Protein AF-A0A1H9IY17-F1 (afdb_monomer_lite)

pLDDT: mean 72.45, std 13.12, range [43.0, 90.38]

Structure (mmCIF, N/CA/C/O backbone):
data_AF-A0A1H9IY17-F1
#
_entry.id   AF-A0A1H9IY17-F1
#
loop_
_atom_site.group_PDB
_atom_site.id
_atom_site.type_symbol
_atom_site.label_atom_id
_atom_site.label_alt_id
_atom_site.label_comp_id
_atom_site.label_asym_id
_atom_site.label_entity_id
_atom_site.label_seq_id
_atom_site.pdbx_PDB_ins_code
_atom_site.Cartn_x
_atom_site.Cartn_y
_atom_site.Cartn_z
_atom_site.occupancy
_atom_site.B_iso_or_equiv
_atom_site.auth_seq_id
_atom_site.auth_comp_id
_atom_site.auth_asym_id
_atom_site.auth_atom_id
_atom_site.pdbx_PDB_model_num
ATOM 1 N N . MET A 1 1 ? -31.261 -35.080 42.097 1.00 52.28 1 MET A N 1
ATOM 2 C CA . MET A 1 1 ? -30.891 -33.711 42.528 1.00 52.28 1 MET A CA 1
ATOM 3 C C . MET A 1 1 ? -29.639 -33.177 41.802 1.00 52.28 1 MET A C 1
ATOM 5 O O . MET A 1 1 ? -28.884 -32.431 42.392 1.00 52.28 1 MET A O 1
ATOM 9 N N . LYS A 1 2 ? -29.409 -33.524 40.519 1.00 50.72 2 LYS A N 1
ATOM 10 C CA . LYS A 1 2 ? -28.160 -33.205 39.781 1.00 50.72 2 LYS A CA 1
ATOM 11 C C . LYS A 1 2 ? -28.402 -32.496 38.431 1.00 50.72 2 LYS A C 1
ATOM 13 O O . LYS A 1 2 ? -27.547 -32.520 37.563 1.00 50.72 2 LYS A O 1
ATOM 18 N N . ASN A 1 3 ? -29.605 -31.948 38.228 1.00 51.59 3 ASN A N 1
ATOM 19 C CA . ASN A 1 3 ? -30.063 -31.415 36.931 1.00 51.59 3 ASN A CA 1
ATOM 20 C C . ASN A 1 3 ? -30.291 -29.888 36.945 1.00 51.59 3 ASN A C 1
ATOM 22 O O . ASN A 1 3 ? -30.585 -29.288 35.920 1.00 51.59 3 ASN A O 1
ATOM 26 N N . LYS A 1 4 ? -30.189 -29.230 38.107 1.00 49.38 4 LYS A N 1
ATOM 27 C CA . LYS A 1 4 ? -30.453 -27.785 38.204 1.00 49.38 4 LYS A CA 1
ATOM 28 C C . LYS A 1 4 ? -29.198 -26.944 37.946 1.00 49.38 4 LYS A C 1
ATOM 30 O O . LYS A 1 4 ? -29.307 -25.872 37.368 1.00 49.38 4 LYS A O 1
ATOM 35 N N . ASP A 1 5 ? -28.027 -27.484 38.272 1.00 53.22 5 ASP A N 1
ATOM 36 C CA . ASP A 1 5 ? -26.759 -26.748 38.211 1.00 53.22 5 ASP A CA 1
ATOM 37 C C . ASP A 1 5 ? -26.189 -26.673 36.781 1.00 53.22 5 ASP A C 1
ATOM 39 O O . ASP A 1 5 ? -25.593 -25.669 36.405 1.00 53.22 5 ASP A O 1
ATOM 43 N N . ASN A 1 6 ? -26.463 -27.677 35.938 1.00 55.03 6 ASN A N 1
ATOM 44 C CA . ASN A 1 6 ? -26.015 -27.691 34.538 1.00 55.03 6 ASN A CA 1
ATOM 45 C C . ASN A 1 6 ? -26.747 -26.657 33.665 1.00 55.03 6 ASN A C 1
ATOM 47 O O . ASN A 1 6 ? -26.171 -26.139 32.715 1.00 55.03 6 ASN A O 1
ATOM 51 N N . ASN A 1 7 ? -28.003 -26.338 33.996 1.00 55.09 7 ASN A N 1
ATOM 52 C CA . ASN A 1 7 ? -28.783 -25.343 33.255 1.00 55.09 7 ASN A CA 1
ATOM 53 C C . ASN A 1 7 ? -28.349 -23.907 33.585 1.00 55.09 7 ASN A C 1
ATOM 55 O O . ASN A 1 7 ? -28.454 -23.039 32.730 1.00 55.09 7 ASN A O 1
ATOM 59 N N . LEU A 1 8 ? -27.824 -23.657 34.792 1.00 55.22 8 LEU A N 1
ATOM 60 C CA . LEU A 1 8 ? -27.315 -22.332 35.164 1.00 55.22 8 LEU A CA 1
ATOM 61 C C . LEU A 1 8 ? -25.964 -22.013 34.504 1.00 55.22 8 LEU A C 1
ATOM 63 O O . LEU A 1 8 ? -25.706 -20.858 34.173 1.00 55.22 8 LEU A O 1
ATOM 67 N N . ALA A 1 9 ? -25.104 -23.020 34.317 1.00 57.03 9 ALA A N 1
ATOM 68 C CA . ALA A 1 9 ? -23.812 -22.849 33.649 1.00 57.03 9 ALA A CA 1
ATOM 69 C C . ALA A 1 9 ? -23.967 -22.589 32.138 1.00 57.03 9 ALA A C 1
ATOM 71 O O . ALA A 1 9 ? -23.343 -21.676 31.615 1.00 57.03 9 ALA A O 1
ATOM 72 N N . SER A 1 10 ? -24.865 -23.317 31.462 1.00 56.22 10 SER A N 1
ATOM 73 C CA . SER A 1 10 ? -25.151 -23.100 30.033 1.00 56.22 10 SER A CA 1
ATOM 74 C C . SER A 1 10 ? -25.726 -21.705 29.755 1.00 56.22 10 SER A C 1
ATOM 76 O O . SER A 1 10 ? -25.291 -21.035 28.828 1.00 56.22 10 SER A O 1
ATOM 78 N N . ASP A 1 11 ? -26.659 -21.234 30.590 1.00 56.53 11 ASP A N 1
ATOM 79 C CA . ASP A 1 11 ? -27.321 -19.930 30.408 1.00 56.53 11 ASP A CA 1
ATOM 80 C C . ASP A 1 11 ? -26.363 -18.747 30.671 1.00 56.53 11 ASP A C 1
ATOM 82 O O . ASP A 1 11 ? -26.506 -17.663 30.110 1.00 56.53 11 ASP A O 1
ATOM 86 N N . SER A 1 12 ? -25.330 -18.956 31.497 1.00 59.38 12 SER A N 1
ATOM 87 C CA . SER A 1 12 ? -24.291 -17.951 31.753 1.00 59.38 12 SER A CA 1
ATOM 88 C C . SER A 1 12 ? -23.188 -17.937 30.692 1.00 59.38 12 SER A C 1
ATOM 90 O O . SER A 1 12 ? -22.662 -16.862 30.406 1.00 59.38 12 SER A O 1
ATOM 92 N N . GLU A 1 13 ? -22.875 -19.073 30.062 1.00 57.84 13 GLU A N 1
ATOM 93 C CA . GLU A 1 13 ? -21.958 -19.143 28.915 1.00 57.84 13 GLU A CA 1
ATOM 94 C C . GLU A 1 13 ? -22.584 -18.554 27.642 1.00 57.84 13 GLU A C 1
ATOM 96 O O . GLU A 1 13 ? -21.928 -17.766 26.956 1.00 57.84 13 GLU A O 1
ATOM 101 N N . ASP A 1 14 ? -23.865 -18.833 27.373 1.00 56.78 14 ASP A N 1
ATOM 102 C CA . ASP A 1 14 ? -24.583 -18.263 26.226 1.00 56.78 14 ASP A CA 1
ATOM 103 C C . ASP A 1 14 ? -24.740 -16.740 26.362 1.00 56.78 14 ASP A C 1
ATOM 105 O O . ASP A 1 14 ? -24.480 -16.002 25.411 1.00 56.78 14 ASP A O 1
ATOM 109 N N . GLN A 1 15 ? -25.042 -16.228 27.563 1.00 56.56 15 GLN A N 1
ATOM 110 C CA . GLN A 1 15 ? -25.069 -14.781 27.807 1.00 56.56 15 GLN A CA 1
ATOM 111 C C . GLN A 1 15 ? -23.689 -14.119 27.744 1.00 56.56 15 GLN A C 1
ATOM 113 O O . GLN A 1 15 ? -23.601 -12.935 27.409 1.00 56.56 15 GLN A O 1
ATOM 118 N N . LEU A 1 16 ? -22.611 -14.840 28.067 1.00 52.56 16 LEU A N 1
ATOM 119 C CA . LEU A 1 16 ? -21.246 -14.331 27.928 1.00 52.56 16 LEU A CA 1
ATOM 120 C C . LEU A 1 16 ? -20.836 -14.269 26.451 1.00 52.56 16 LEU A C 1
ATOM 122 O O . LEU A 1 16 ? -20.222 -13.287 26.036 1.00 52.56 16 LEU A O 1
ATOM 126 N N . CYS A 1 17 ? -21.211 -15.278 25.660 1.00 51.91 17 CYS A N 1
ATOM 127 C CA . CYS A 1 17 ? -20.947 -15.335 24.226 1.00 51.91 17 CYS A CA 1
ATOM 128 C C . CYS A 1 17 ? -21.743 -14.260 23.471 1.00 51.91 17 CYS A C 1
ATOM 130 O O . CYS A 1 17 ? -21.174 -13.531 22.661 1.00 51.91 17 CYS A O 1
ATOM 132 N N . ASP A 1 18 ? -23.019 -14.075 23.813 1.00 47.06 18 ASP A N 1
ATOM 133 C CA . ASP A 1 18 ? -23.880 -13.051 23.214 1.00 47.06 18 ASP A CA 1
ATOM 134 C C . ASP A 1 18 ? -23.445 -11.632 23.634 1.00 47.06 18 ASP A C 1
ATOM 136 O O . ASP A 1 18 ? -23.341 -10.727 22.805 1.00 47.06 18 ASP A O 1
ATOM 140 N N . LYS A 1 19 ? -23.030 -11.431 24.898 1.00 47.00 19 LYS A N 1
ATOM 141 C CA . LYS A 1 19 ? -22.404 -10.165 25.326 1.00 47.00 19 LYS A CA 1
ATOM 142 C C . LYS A 1 19 ? -21.071 -9.900 24.646 1.00 47.00 19 LYS A C 1
ATOM 144 O O . LYS A 1 19 ? -20.821 -8.749 24.311 1.00 47.00 19 LYS A O 1
ATOM 149 N N . GLN A 1 20 ? -20.221 -10.905 24.438 1.00 47.59 20 GLN A N 1
ATOM 150 C CA . GLN A 1 20 ? -18.973 -10.722 23.694 1.00 47.59 20 GLN A CA 1
ATOM 151 C C . GLN A 1 20 ? -19.239 -10.394 22.223 1.00 47.59 20 GLN A C 1
ATOM 153 O O . GLN A 1 20 ? -18.529 -9.559 21.665 1.00 47.59 20 GLN A O 1
ATOM 158 N N . MET A 1 21 ? -20.280 -10.977 21.622 1.00 46.22 21 MET A N 1
ATOM 159 C CA . MET A 1 21 ? -20.686 -10.721 20.237 1.00 46.22 21 MET A CA 1
ATOM 160 C C . MET A 1 21 ? -21.308 -9.322 20.055 1.00 46.22 21 MET A C 1
ATOM 162 O O . MET A 1 21 ? -21.092 -8.684 19.025 1.00 46.22 21 MET A O 1
ATOM 166 N N . ILE A 1 22 ? -22.008 -8.801 21.070 1.00 47.59 22 ILE A N 1
ATOM 167 C CA . ILE A 1 22 ? -22.550 -7.432 21.081 1.00 47.59 22 ILE A CA 1
ATOM 168 C C . ILE A 1 22 ? -21.472 -6.392 21.453 1.00 47.59 22 ILE A C 1
ATOM 170 O O . ILE A 1 22 ? -21.389 -5.361 20.787 1.00 47.59 22 ILE A O 1
ATOM 174 N N . LEU A 1 23 ? -20.587 -6.658 22.429 1.00 47.62 23 LEU A N 1
ATOM 175 C CA . LEU A 1 23 ? -19.499 -5.729 22.800 1.00 47.62 23 LEU A CA 1
ATOM 176 C C . LEU A 1 23 ? -18.484 -5.534 21.665 1.00 47.62 23 LEU A C 1
ATOM 178 O O . LEU A 1 23 ? -18.140 -4.399 21.346 1.00 47.62 23 LEU A O 1
ATOM 182 N N . THR A 1 24 ? -18.070 -6.604 20.974 1.00 51.00 24 THR A N 1
ATOM 183 C CA . THR A 1 24 ? -17.191 -6.462 19.790 1.00 51.00 24 THR A CA 1
ATOM 184 C C . THR A 1 24 ? -17.870 -5.721 18.630 1.00 51.00 24 THR A C 1
ATOM 186 O O . THR A 1 24 ? -17.199 -5.192 17.732 1.00 51.00 24 THR A O 1
ATOM 189 N N . GLY A 1 25 ? -19.204 -5.644 18.647 1.00 52.31 25 GLY A N 1
ATOM 190 C CA . GLY A 1 25 ? -20.012 -4.873 17.714 1.00 52.31 25 GLY A CA 1
ATOM 191 C C . GLY A 1 25 ? -19.833 -3.361 17.867 1.00 52.31 25 GLY A C 1
ATOM 192 O O . GLY A 1 25 ? -19.650 -2.680 16.854 1.00 52.31 25 GLY A O 1
ATOM 193 N N . ASP A 1 26 ? -19.824 -2.839 19.090 1.00 55.19 26 ASP A N 1
ATOM 194 C CA . ASP A 1 26 ? -19.865 -1.391 19.331 1.00 55.19 26 ASP A CA 1
ATOM 195 C C . ASP A 1 26 ? -18.478 -0.736 19.426 1.00 55.19 26 ASP A C 1
ATOM 197 O O . ASP A 1 26 ? -18.291 0.388 18.957 1.00 55.19 26 ASP A O 1
ATOM 201 N N . GLU A 1 27 ? -17.467 -1.461 19.913 1.00 61.53 27 GLU A N 1
ATOM 202 C CA . GLU A 1 27 ? -16.103 -0.938 20.124 1.00 61.53 27 GLU A CA 1
ATOM 203 C C . GLU A 1 27 ? -15.402 -0.515 18.819 1.00 61.53 27 GLU A C 1
ATOM 205 O O . GLU A 1 27 ? -14.545 0.367 18.802 1.00 61.53 27 GLU A O 1
ATOM 210 N N . ASN A 1 28 ? -15.808 -1.092 17.685 1.00 67.75 28 ASN A N 1
ATOM 211 C CA . ASN A 1 28 ? -15.183 -0.842 16.385 1.00 67.75 28 ASN A CA 1
ATOM 212 C C . ASN A 1 28 ? -15.897 0.230 15.544 1.00 67.75 28 ASN A C 1
ATOM 214 O O . ASN A 1 28 ? -15.418 0.591 14.469 1.00 67.75 28 ASN A O 1
ATOM 218 N N . ILE A 1 29 ? -17.044 0.748 15.992 1.00 73.69 29 ILE A N 1
ATOM 219 C CA . ILE A 1 29 ? -17.793 1.809 15.296 1.00 73.69 29 ILE A CA 1
ATOM 220 C C . ILE A 1 29 ? -16.920 3.037 14.971 1.00 73.69 29 ILE A C 1
ATOM 222 O O . ILE A 1 29 ? -16.915 3.436 13.802 1.00 73.69 29 ILE A O 1
ATOM 226 N N . PRO A 1 30 ? -16.153 3.625 15.917 1.00 75.94 30 PRO A N 1
ATOM 227 C CA . PRO A 1 30 ? -15.255 4.749 15.624 1.00 75.94 30 PRO A CA 1
ATOM 228 C C . PRO A 1 30 ? -14.274 4.462 14.484 1.00 75.94 30 PRO A C 1
ATOM 230 O O . PRO A 1 30 ? -14.041 5.321 13.634 1.00 75.94 30 PRO A O 1
ATOM 233 N N . PHE A 1 31 ? -13.740 3.241 14.425 1.00 76.62 31 PHE A N 1
ATOM 234 C CA . PHE A 1 31 ? -12.827 2.817 13.370 1.00 76.62 31 PHE A CA 1
ATOM 235 C C . PHE A 1 31 ? -13.513 2.786 11.997 1.00 76.62 31 PHE A C 1
ATOM 237 O O . PHE A 1 31 ? -12.987 3.364 11.047 1.00 76.62 31 PHE A O 1
ATOM 244 N N . TYR A 1 32 ? -14.711 2.201 11.883 1.00 77.12 32 TYR A N 1
ATOM 245 C CA . TYR A 1 32 ? -15.470 2.196 10.623 1.00 77.12 32 TYR A CA 1
ATOM 246 C C . TYR A 1 32 ? -15.869 3.606 10.172 1.00 77.12 32 TYR A C 1
ATOM 248 O O . TYR A 1 32 ? -15.832 3.903 8.978 1.00 77.12 32 TYR A O 1
ATOM 256 N N . VAL A 1 33 ? -16.215 4.504 11.099 1.00 81.31 33 VAL A N 1
ATOM 257 C CA . VAL A 1 33 ? -16.490 5.915 10.772 1.00 81.31 33 VAL A CA 1
ATOM 258 C C . VAL A 1 33 ? -15.246 6.586 10.206 1.00 81.31 33 VAL A C 1
ATOM 260 O O . VAL A 1 33 ? -15.316 7.198 9.141 1.00 81.31 33 VAL A O 1
ATOM 263 N N . LEU A 1 34 ? -14.108 6.443 10.888 1.00 81.88 34 LEU A N 1
ATOM 264 C CA . LEU A 1 34 ? -12.840 7.025 10.465 1.00 81.88 34 LEU A CA 1
ATOM 265 C C . LEU A 1 34 ? -12.413 6.487 9.097 1.00 81.88 34 LEU A C 1
ATOM 267 O O . LEU A 1 34 ? -12.089 7.275 8.214 1.00 81.88 34 LEU A O 1
ATOM 271 N N . VAL A 1 35 ? -12.479 5.171 8.889 1.00 81.94 35 VAL A N 1
ATOM 272 C CA . VAL A 1 35 ? -12.173 4.545 7.599 1.00 81.94 35 VAL A CA 1
ATOM 273 C C . VAL A 1 35 ? -13.098 5.071 6.506 1.00 81.94 35 VAL A C 1
ATOM 275 O O . VAL A 1 35 ? -12.608 5.495 5.467 1.00 81.94 35 VAL A O 1
ATOM 278 N N . THR A 1 36 ? -14.410 5.135 6.748 1.00 83.38 36 THR A N 1
ATOM 279 C CA . THR A 1 36 ? -15.374 5.661 5.766 1.00 83.38 36 THR A CA 1
ATOM 280 C C . THR A 1 36 ? -15.065 7.109 5.400 1.00 83.38 36 THR A C 1
ATOM 282 O O . THR A 1 36 ? -15.044 7.453 4.219 1.00 83.38 36 THR A O 1
ATOM 285 N N . LEU A 1 37 ? -14.806 7.956 6.401 1.00 86.06 37 LEU A N 1
ATOM 286 C CA . LEU A 1 37 ? -14.514 9.373 6.205 1.00 86.06 37 LEU A CA 1
ATOM 287 C C . LEU A 1 37 ? -13.212 9.551 5.421 1.00 86.06 37 LEU A C 1
ATOM 289 O O . LEU A 1 37 ? -13.193 10.285 4.435 1.00 86.06 37 LEU A O 1
ATOM 293 N N . ILE A 1 38 ? -12.154 8.833 5.803 1.00 85.06 38 ILE A N 1
ATOM 294 C CA . ILE A 1 38 ? -10.872 8.833 5.093 1.00 85.06 38 ILE A CA 1
ATOM 295 C C . ILE A 1 38 ? -11.066 8.362 3.652 1.00 85.06 38 ILE A C 1
ATOM 297 O O . ILE A 1 38 ? -10.641 9.061 2.738 1.00 85.06 38 ILE A O 1
ATOM 301 N N . SER A 1 39 ? -11.746 7.236 3.415 1.00 83.62 39 SER A N 1
ATOM 302 C CA . SER A 1 39 ? -11.991 6.728 2.061 1.00 83.62 39 SER A CA 1
ATOM 303 C C . SER A 1 39 ? -12.736 7.742 1.195 1.00 83.62 39 SER A C 1
ATOM 305 O O . SER A 1 39 ? -12.349 7.932 0.047 1.00 83.62 39 SER A O 1
ATOM 307 N N . PHE A 1 40 ? -13.755 8.425 1.732 1.00 86.44 40 PHE A N 1
ATOM 308 C CA . PHE A 1 40 ? -14.503 9.460 1.010 1.00 86.44 40 PHE A CA 1
ATOM 309 C C . PHE A 1 40 ? -13.639 10.681 0.687 1.00 86.44 40 PHE A C 1
ATOM 311 O O . PHE A 1 40 ? -13.640 11.157 -0.448 1.00 86.44 40 PHE A O 1
ATOM 318 N N . VAL A 1 41 ? -12.871 11.165 1.669 1.00 87.38 41 VAL A N 1
ATOM 319 C CA . VAL A 1 41 ? -11.930 12.278 1.483 1.00 87.38 41 VAL A CA 1
ATOM 320 C C . VAL A 1 41 ? -10.902 11.926 0.413 1.00 87.38 41 VAL A C 1
ATOM 322 O O . VAL A 1 41 ? -10.678 12.725 -0.494 1.00 87.38 41 VAL A O 1
ATOM 325 N N . LEU A 1 42 ? -10.321 10.723 0.467 1.00 83.56 42 LEU A N 1
ATOM 326 C CA . LEU A 1 42 ? -9.375 10.252 -0.541 1.00 83.56 42 LEU A CA 1
ATOM 327 C C . LEU A 1 42 ? -10.032 10.154 -1.919 1.00 83.56 42 LEU A C 1
ATOM 329 O O . LEU A 1 42 ? -9.430 10.611 -2.881 1.00 83.56 42 LEU A O 1
ATOM 333 N N . LEU A 1 43 ? -11.260 9.638 -2.029 1.00 85.38 43 LEU A N 1
ATOM 334 C CA . LEU A 1 43 ? -12.005 9.559 -3.295 1.00 85.38 43 LEU A CA 1
ATOM 335 C C . LEU A 1 43 ? -12.201 10.937 -3.941 1.00 85.38 43 LEU A C 1
ATOM 337 O O . LEU A 1 43 ? -12.018 11.080 -5.147 1.00 85.38 43 LEU A O 1
ATOM 341 N N . CYS A 1 44 ? -12.504 11.959 -3.138 1.00 84.56 44 CYS A N 1
ATOM 342 C CA . CYS A 1 44 ? -12.584 13.344 -3.604 1.00 84.56 44 CYS A CA 1
ATOM 343 C C . CYS A 1 44 ? -11.215 13.916 -4.010 1.00 84.56 44 CYS A C 1
ATOM 345 O O . CYS A 1 44 ? -11.149 14.793 -4.868 1.00 84.56 44 CYS A O 1
ATOM 347 N N . LEU A 1 45 ? -10.126 13.429 -3.407 1.00 85.38 45 LEU A N 1
ATOM 348 C CA . LEU A 1 45 ? -8.761 13.894 -3.665 1.00 85.38 45 LEU A CA 1
ATOM 349 C C . LEU A 1 45 ? -8.086 13.189 -4.852 1.00 85.38 45 LEU A C 1
ATOM 351 O O . LEU A 1 45 ? -7.186 13.765 -5.459 1.00 85.38 45 LEU A O 1
ATOM 355 N N . VAL A 1 46 ? -8.524 11.975 -5.209 1.00 80.81 46 VAL A N 1
ATOM 356 C CA . VAL A 1 46 ? -8.033 11.197 -6.363 1.00 80.81 46 VAL A CA 1
ATOM 357 C C . VAL A 1 46 ? -7.921 12.036 -7.646 1.00 80.81 46 VAL A C 1
ATOM 359 O O . VAL A 1 46 ? -6.823 12.070 -8.199 1.00 80.81 46 VAL A O 1
ATOM 362 N N . PRO A 1 47 ? -8.961 12.760 -8.111 1.00 76.88 47 PRO A N 1
ATOM 363 C CA . PRO A 1 47 ? -8.863 13.547 -9.344 1.00 76.88 47 PRO A CA 1
ATOM 364 C C . PRO A 1 47 ? -7.864 14.711 -9.255 1.00 76.88 47 PRO A C 1
ATOM 366 O O . PRO A 1 47 ? -7.377 15.175 -10.279 1.00 76.88 47 PRO A O 1
ATOM 369 N N . SER A 1 48 ? -7.537 15.184 -8.047 1.00 74.94 48 SER A N 1
ATOM 370 C CA . SER A 1 48 ? -6.526 16.230 -7.847 1.00 74.94 48 SER A CA 1
ATOM 371 C C . SER A 1 48 ? -5.095 15.688 -7.857 1.00 74.94 48 SER A C 1
ATOM 373 O O . SER A 1 48 ? -4.170 16.461 -8.088 1.00 74.94 48 SER A O 1
ATOM 375 N N . GLN A 1 49 ? -4.903 14.403 -7.548 1.00 74.19 49 GLN A N 1
ATOM 376 C CA . GLN A 1 49 ? -3.581 13.784 -7.386 1.00 74.19 49 GLN A CA 1
ATOM 377 C C . GLN A 1 49 ? -3.188 12.921 -8.589 1.00 74.19 49 GLN A C 1
ATOM 379 O O . GLN A 1 49 ? -2.010 12.802 -8.914 1.00 74.19 49 GLN A O 1
ATOM 384 N N . ALA A 1 50 ? -4.168 12.327 -9.268 1.00 69.25 50 ALA A N 1
ATOM 385 C CA . ALA A 1 50 ? -3.971 11.546 -10.476 1.00 69.25 50 ALA A CA 1
ATOM 386 C C . ALA A 1 50 ? -4.524 12.329 -11.670 1.00 69.25 50 ALA A C 1
ATOM 388 O O . ALA A 1 50 ? -5.733 12.377 -11.891 1.00 69.25 50 ALA A O 1
ATOM 389 N N . SER A 1 51 ? -3.622 12.947 -12.435 1.00 59.62 51 SER A N 1
ATOM 390 C CA . SER A 1 51 ? -3.973 13.616 -13.688 1.00 59.62 51 SER A CA 1
ATOM 391 C C . SER A 1 51 ? -4.649 12.632 -14.646 1.00 59.62 51 SER A C 1
ATOM 393 O O . SER A 1 51 ? -4.184 11.501 -14.825 1.00 59.62 51 SER A O 1
ATOM 395 N N . ILE A 1 52 ? -5.737 13.069 -15.280 1.00 63.62 52 ILE A N 1
ATOM 396 C CA . ILE A 1 52 ? -6.323 12.361 -16.416 1.00 63.62 52 ILE A CA 1
ATOM 397 C C . ILE A 1 52 ? -5.338 12.503 -17.574 1.00 63.62 52 ILE A C 1
ATOM 399 O O . ILE A 1 52 ? -5.163 13.582 -18.134 1.00 63.62 52 ILE A O 1
ATOM 403 N N . ILE A 1 53 ? -4.669 11.402 -17.905 1.00 63.34 53 ILE A N 1
ATOM 404 C CA . ILE A 1 53 ? -3.778 11.333 -19.059 1.00 63.34 53 ILE A CA 1
ATOM 405 C C . ILE A 1 53 ? -4.614 10.879 -20.254 1.00 63.34 53 ILE A C 1
ATOM 407 O O . ILE A 1 53 ? -5.208 9.793 -20.222 1.00 63.34 53 ILE A O 1
ATOM 411 N N . ASP A 1 54 ? -4.627 11.684 -21.318 1.00 57.09 54 ASP A N 1
ATOM 412 C CA . ASP A 1 54 ? -5.152 11.287 -22.625 1.00 57.09 54 ASP A CA 1
ATOM 413 C C . ASP A 1 54 ? -4.270 10.177 -23.198 1.00 57.09 54 ASP A C 1
ATOM 415 O O . ASP A 1 54 ? -3.260 10.396 -23.866 1.00 57.09 54 ASP A O 1
ATOM 419 N N . THR A 1 55 ? -4.627 8.942 -22.858 1.00 56.75 55 THR A N 1
ATOM 420 C CA . THR A 1 55 ? -3.855 7.758 -23.217 1.00 56.75 55 THR A CA 1
ATOM 421 C C . THR A 1 55 ? -4.531 7.084 -24.405 1.00 56.75 55 THR A C 1
ATOM 423 O O . THR A 1 55 ? -5.670 6.635 -24.310 1.00 56.75 55 THR A O 1
ATOM 426 N N . HIS A 1 56 ? -3.817 6.947 -25.525 1.00 57.81 56 HIS A N 1
ATOM 427 C CA . HIS A 1 56 ? -4.300 6.213 -26.708 1.00 57.81 56 HIS A CA 1
ATOM 428 C C . HIS A 1 56 ? -4.492 4.704 -26.455 1.00 57.81 56 HIS A C 1
ATOM 430 O O . HIS A 1 56 ? -5.155 4.014 -27.229 1.00 57.81 56 HIS A O 1
ATOM 436 N N . LYS A 1 57 ? -3.900 4.179 -25.376 1.00 58.78 57 LYS A N 1
ATOM 437 C CA . LYS A 1 57 ? -3.969 2.778 -24.963 1.00 58.78 57 LYS A CA 1
ATOM 438 C C . LYS A 1 57 ? -4.959 2.642 -23.802 1.00 58.78 57 LYS A C 1
ATOM 440 O O . LYS A 1 57 ? -4.537 2.756 -22.669 1.00 58.78 57 LYS A O 1
ATOM 445 N N . GLY A 1 58 ? -6.242 2.412 -24.099 1.00 63.78 58 GLY A N 1
ATOM 446 C CA . GLY A 1 58 ? -7.268 1.862 -23.191 1.00 63.78 58 GLY A CA 1
ATOM 447 C C . GLY A 1 58 ? -7.559 2.601 -21.869 1.00 63.78 58 GLY A C 1
ATOM 448 O O . GLY A 1 58 ? -6.681 2.877 -21.066 1.00 63.78 58 GLY A O 1
ATOM 449 N N . TRP A 1 59 ? -8.841 2.808 -21.555 1.00 69.94 59 TRP A N 1
ATOM 450 C CA . TRP A 1 59 ? -9.273 3.423 -20.288 1.00 69.94 59 TRP A CA 1
ATOM 451 C C . TRP A 1 59 ? -8.676 2.743 -19.038 1.00 69.94 59 TRP A C 1
ATOM 453 O O . TRP A 1 59 ? -8.329 3.436 -18.092 1.00 69.94 59 TRP A O 1
ATOM 463 N N . PHE A 1 60 ? -8.469 1.419 -19.068 1.00 69.00 60 PHE A N 1
ATOM 464 C CA . PHE A 1 60 ? -7.947 0.603 -17.959 1.00 69.00 60 PHE A CA 1
ATOM 465 C C . PHE A 1 60 ? -6.493 0.893 -17.548 1.00 69.00 60 PHE A C 1
ATOM 467 O O . PHE A 1 60 ? -6.070 0.469 -16.475 1.00 69.00 60 PHE A O 1
ATOM 474 N N . LEU A 1 61 ? -5.729 1.596 -18.384 1.00 67.38 61 LEU A N 1
ATOM 475 C CA . LEU A 1 61 ? -4.342 1.983 -18.113 1.00 67.38 61 LEU A CA 1
ATOM 476 C C . LEU A 1 61 ? -4.220 3.303 -17.350 1.00 67.38 61 LEU A C 1
ATOM 478 O O . LEU A 1 61 ? -3.112 3.693 -16.982 1.00 67.38 61 LEU A O 1
ATOM 482 N N . GLN A 1 62 ? -5.334 3.996 -17.108 1.00 72.38 62 GLN A N 1
ATOM 483 C CA . GLN A 1 62 ? -5.292 5.253 -16.381 1.00 72.38 62 GLN A CA 1
ATOM 484 C C . GLN A 1 62 ? -4.795 5.025 -14.945 1.00 72.38 62 GLN A C 1
ATOM 486 O O . GLN A 1 62 ? -5.372 4.207 -14.220 1.00 72.38 62 GLN A O 1
ATOM 491 N N . PRO A 1 63 ? -3.791 5.794 -14.481 1.00 71.38 63 PRO A N 1
ATOM 492 C CA . PRO A 1 63 ? -3.237 5.652 -13.132 1.00 71.38 63 PRO A CA 1
ATOM 493 C C . PRO A 1 63 ? -4.288 5.899 -12.039 1.00 71.38 63 PRO A C 1
ATOM 495 O O . PRO A 1 63 ? -4.142 5.438 -10.910 1.00 71.38 63 PRO A O 1
ATOM 498 N N . MET A 1 64 ? -5.381 6.584 -12.388 1.00 77.56 64 MET A N 1
ATOM 499 C CA . MET A 1 64 ? -6.503 6.878 -11.505 1.00 77.56 64 MET A CA 1
ATOM 500 C C . MET A 1 64 ? -7.373 5.651 -11.175 1.00 77.56 64 MET A C 1
ATOM 502 O O . MET A 1 64 ? -7.952 5.596 -10.092 1.00 77.56 64 MET A O 1
ATOM 506 N N . LEU A 1 65 ? -7.472 4.655 -12.066 1.00 80.06 65 LEU A N 1
ATOM 507 C CA . LEU A 1 65 ? -8.439 3.556 -11.917 1.00 80.06 65 LEU A CA 1
ATOM 508 C C . LEU A 1 65 ? -8.137 2.621 -10.752 1.00 80.06 65 LEU A C 1
ATOM 510 O O . LEU A 1 65 ? -9.060 2.223 -10.046 1.00 80.06 65 LEU A O 1
ATOM 514 N N . GLY A 1 66 ? -6.866 2.280 -10.539 1.00 80.12 66 GLY A N 1
ATOM 515 C CA . GLY A 1 66 ? -6.460 1.403 -9.439 1.00 80.12 66 GLY A CA 1
ATOM 516 C C . GLY A 1 66 ? -6.901 1.955 -8.076 1.00 80.12 66 GLY A C 1
ATOM 517 O O . GLY A 1 66 ? -7.678 1.294 -7.379 1.00 80.12 66 GLY A O 1
ATOM 518 N N . PRO A 1 67 ? -6.480 3.184 -7.714 1.00 83.50 67 PRO A N 1
ATOM 519 C CA . PRO A 1 67 ? -6.932 3.852 -6.498 1.00 83.50 67 PRO A CA 1
ATOM 520 C C . PRO A 1 67 ? -8.452 4.018 -6.431 1.00 83.50 67 PRO A C 1
ATOM 522 O O . PRO A 1 67 ? -9.033 3.766 -5.380 1.00 83.50 67 PRO A O 1
ATOM 525 N N . LEU A 1 68 ? -9.108 4.390 -7.538 1.00 84.94 68 LEU A N 1
ATOM 526 C CA . LEU A 1 68 ? -10.558 4.601 -7.577 1.00 84.94 68 LEU A CA 1
ATOM 527 C C . LEU A 1 68 ? -11.335 3.319 -7.243 1.00 84.94 68 LEU A C 1
ATOM 529 O O . LEU A 1 68 ? -12.237 3.353 -6.409 1.00 84.94 68 LEU A O 1
ATOM 533 N N . ILE A 1 69 ? -10.973 2.187 -7.856 1.00 85.94 69 ILE A N 1
ATOM 534 C CA . ILE A 1 69 ? -11.619 0.890 -7.609 1.00 85.94 69 ILE A CA 1
ATOM 535 C C . ILE A 1 69 ? -11.383 0.453 -6.161 1.00 85.94 69 ILE A C 1
ATOM 537 O O . ILE A 1 69 ? -12.333 0.092 -5.467 1.00 85.94 69 ILE A O 1
ATOM 541 N N . GLY A 1 70 ? -10.135 0.524 -5.685 1.00 84.38 70 GLY A N 1
ATOM 542 C CA . GLY A 1 70 ? -9.790 0.140 -4.316 1.00 84.38 70 GLY A CA 1
ATOM 543 C C . GLY A 1 70 ? -10.533 0.971 -3.267 1.00 84.38 70 GLY A C 1
ATOM 544 O O . GLY A 1 70 ? -11.159 0.414 -2.363 1.00 84.38 70 GLY A O 1
ATOM 545 N N . LEU A 1 71 ? -10.529 2.298 -3.423 1.00 86.25 71 LEU A N 1
ATOM 546 C CA . LEU A 1 71 ? -11.236 3.219 -2.531 1.00 86.25 71 LEU A CA 1
ATOM 547 C C . LEU A 1 71 ? -12.753 3.056 -2.617 1.00 86.25 71 LEU A C 1
ATOM 549 O O . LEU A 1 71 ? -13.415 3.135 -1.589 1.00 86.25 71 LEU A O 1
ATOM 553 N N . SER A 1 72 ? -13.309 2.798 -3.803 1.00 86.50 72 SER A N 1
ATOM 554 C CA . SER A 1 72 ? -14.748 2.583 -3.980 1.00 86.50 72 SER A CA 1
ATOM 555 C C . SER A 1 72 ? -15.227 1.328 -3.253 1.00 86.50 72 SER A C 1
ATOM 557 O O . SER A 1 72 ? -16.200 1.396 -2.503 1.00 86.50 72 SER A O 1
ATOM 559 N N . ILE A 1 73 ? -14.517 0.206 -3.404 1.00 88.94 73 ILE A N 1
ATOM 560 C CA . ILE A 1 73 ? -14.842 -1.042 -2.700 1.00 88.94 73 ILE A CA 1
ATOM 561 C C . ILE A 1 73 ? -14.716 -0.834 -1.187 1.00 88.94 73 ILE A C 1
ATOM 563 O O . ILE A 1 73 ? -15.630 -1.183 -0.440 1.00 88.94 73 ILE A O 1
ATOM 567 N N . MET A 1 74 ? -13.620 -0.219 -0.732 1.00 86.38 74 MET A N 1
ATOM 568 C CA . MET A 1 74 ? -13.397 0.070 0.687 1.00 86.38 74 MET A CA 1
ATOM 569 C C . MET A 1 74 ? -14.504 0.964 1.267 1.00 86.38 74 MET A C 1
ATOM 571 O O . MET A 1 74 ? -15.081 0.635 2.304 1.00 86.38 74 MET A O 1
ATOM 575 N N . ALA A 1 75 ? -14.844 2.058 0.579 1.00 86.19 75 ALA A N 1
ATOM 576 C CA . ALA A 1 75 ? -15.899 2.980 0.983 1.00 86.19 75 ALA A CA 1
ATOM 577 C C . ALA A 1 75 ? -17.266 2.289 1.020 1.00 86.19 75 ALA A C 1
ATOM 579 O O . ALA A 1 75 ? -18.017 2.484 1.972 1.00 86.19 75 ALA A O 1
ATOM 580 N N . PHE A 1 76 ? -17.577 1.451 0.026 1.00 88.19 76 PHE A N 1
ATOM 581 C CA . PHE A 1 76 ? -18.834 0.712 -0.034 1.00 88.19 76 PHE A CA 1
ATOM 582 C C . PHE A 1 76 ? -18.986 -0.244 1.152 1.00 88.19 76 PHE A C 1
ATOM 584 O O . PHE A 1 76 ? -19.966 -0.153 1.889 1.00 88.19 76 PHE A O 1
ATOM 591 N N . PHE A 1 77 ? -18.000 -1.115 1.392 1.00 86.62 77 PHE A N 1
ATOM 592 C CA . PHE A 1 77 ? -18.049 -2.059 2.512 1.00 86.62 77 PHE A CA 1
ATOM 593 C C . PHE A 1 77 ? -18.098 -1.346 3.865 1.00 86.62 77 PHE A C 1
ATOM 595 O O . PHE A 1 77 ? -18.909 -1.704 4.720 1.00 86.62 77 PHE A O 1
ATOM 602 N N . SER A 1 78 ? -17.286 -0.303 4.044 1.00 84.19 78 SER A N 1
ATOM 603 C CA . SER A 1 78 ? -17.271 0.476 5.282 1.00 84.19 78 SER A CA 1
ATOM 604 C C . SER A 1 78 ? -18.605 1.195 5.522 1.00 84.19 78 SER A C 1
ATOM 606 O O . SER A 1 7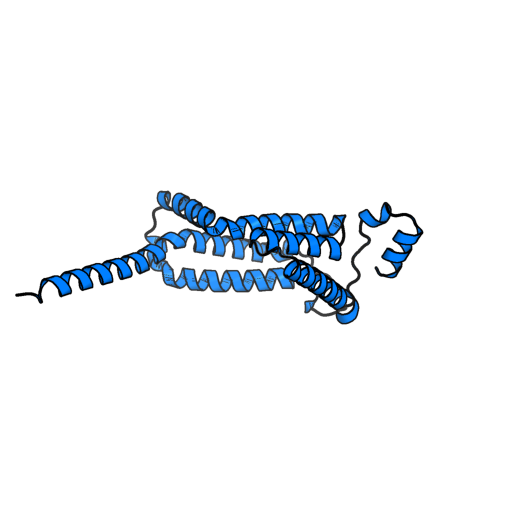8 ? -19.124 1.189 6.637 1.00 84.19 78 SER A O 1
ATOM 608 N N . CYS A 1 79 ? -19.225 1.732 4.466 1.00 84.12 79 CYS A N 1
ATOM 609 C CA . CYS A 1 79 ? -20.540 2.364 4.535 1.00 84.12 79 CYS A CA 1
ATOM 610 C C . CYS A 1 79 ? -21.648 1.362 4.892 1.00 84.12 79 CYS A C 1
ATOM 612 O O . CYS A 1 79 ? -22.469 1.652 5.760 1.00 84.12 79 CYS A O 1
ATOM 614 N N . VAL A 1 80 ? -21.649 0.166 4.290 1.00 86.38 80 VAL A N 1
ATOM 615 C CA . VAL A 1 80 ? -22.622 -0.896 4.608 1.00 86.38 80 VAL A CA 1
ATOM 616 C C . VAL A 1 80 ? -22.509 -1.325 6.074 1.00 86.38 80 VAL A C 1
ATOM 618 O O . VAL A 1 80 ? -23.522 -1.426 6.767 1.00 86.38 80 VAL A O 1
ATOM 621 N N . MET A 1 81 ? -21.287 -1.523 6.577 1.00 80.62 81 MET A N 1
ATOM 622 C CA . MET A 1 81 ? -21.068 -1.875 7.985 1.00 80.62 81 MET A CA 1
ATOM 623 C C . MET A 1 81 ? -21.480 -0.745 8.936 1.00 80.62 81 MET A C 1
ATOM 625 O O . MET A 1 81 ? -22.063 -1.012 9.988 1.00 80.62 81 MET A O 1
ATOM 629 N N . LEU A 1 82 ? -21.235 0.513 8.558 1.00 81.50 82 LEU A N 1
ATOM 630 C CA . LEU A 1 82 ? -21.648 1.680 9.335 1.00 81.50 82 LEU A CA 1
ATOM 631 C C . LEU A 1 82 ? -23.175 1.848 9.362 1.00 81.50 82 LEU A C 1
ATOM 633 O O . LEU A 1 82 ? -23.741 2.142 10.414 1.00 81.50 82 LEU A O 1
ATOM 637 N N . ALA A 1 83 ? -23.857 1.602 8.240 1.00 82.56 83 ALA A N 1
ATOM 638 C CA . ALA A 1 83 ? -25.315 1.672 8.143 1.00 82.56 83 ALA A CA 1
ATOM 639 C C . ALA A 1 83 ? -26.005 0.668 9.084 1.00 82.56 83 ALA A C 1
ATOM 641 O O . ALA A 1 83 ? -27.011 1.002 9.710 1.00 82.56 83 ALA A O 1
ATOM 642 N N . GLY A 1 84 ? -25.426 -0.526 9.260 1.00 78.50 84 GLY A N 1
ATOM 643 C CA . GLY A 1 84 ? -25.904 -1.520 10.228 1.00 78.50 84 GLY A CA 1
ATOM 644 C C . GLY A 1 84 ? -25.761 -1.092 11.696 1.00 78.50 84 GLY A C 1
ATOM 645 O O . GLY A 1 84 ? -26.470 -1.613 12.553 1.00 78.50 84 GLY A O 1
ATOM 646 N N . LYS A 1 85 ? -24.889 -0.119 11.993 1.00 77.75 85 LYS A N 1
ATOM 647 C CA . LYS A 1 85 ? -24.551 0.336 13.355 1.00 77.75 85 LY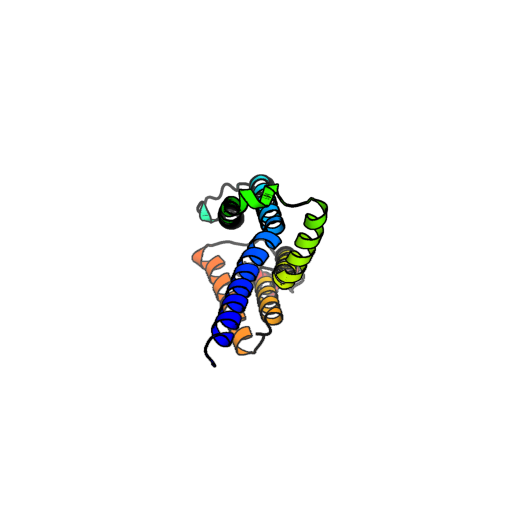S A CA 1
ATOM 648 C C . LYS A 1 85 ? -24.954 1.788 13.633 1.00 77.75 85 LYS A C 1
ATOM 650 O O . LYS A 1 85 ? -24.540 2.379 14.628 1.00 77.75 85 LYS A O 1
ATOM 655 N N . LEU A 1 86 ? -25.812 2.363 12.787 1.00 76.69 86 LEU A N 1
ATOM 656 C CA . LEU A 1 86 ? -26.187 3.780 12.840 1.00 76.69 86 LEU A CA 1
ATOM 657 C C . LEU A 1 86 ? -26.839 4.188 14.173 1.00 76.69 86 LEU A C 1
ATOM 659 O O . LEU A 1 86 ? -26.631 5.299 14.644 1.00 76.69 86 LEU A O 1
ATOM 663 N N . LYS A 1 87 ? -27.612 3.291 14.801 1.00 71.88 87 LYS A N 1
ATOM 664 C CA . LYS A 1 87 ? -28.242 3.556 16.108 1.00 71.88 87 LYS A CA 1
ATOM 665 C C . LYS A 1 87 ? -27.220 3.642 17.243 1.00 71.88 87 LYS A C 1
ATOM 667 O O . LYS A 1 87 ? -27.354 4.504 18.103 1.00 71.88 87 LYS A O 1
ATOM 672 N N . ALA A 1 88 ? -26.210 2.776 17.224 1.00 70.00 88 ALA A N 1
ATOM 673 C CA . ALA A 1 88 ? -25.149 2.759 18.224 1.00 70.00 88 ALA A CA 1
ATOM 674 C C . ALA A 1 88 ? -24.205 3.962 18.067 1.00 70.00 88 ALA A C 1
ATOM 676 O O . ALA A 1 88 ? -23.749 4.509 19.064 1.00 70.00 88 ALA A O 1
ATOM 677 N N . LEU A 1 89 ? -24.011 4.462 16.838 1.00 70.00 89 LEU A N 1
ATOM 678 C CA . LEU A 1 89 ? -23.208 5.659 16.561 1.00 70.00 89 LEU A CA 1
ATOM 679 C C . LEU A 1 89 ? -23.651 6.893 17.368 1.00 70.00 89 LEU A C 1
ATOM 681 O O . LEU A 1 89 ? -22.805 7.620 17.880 1.00 70.00 89 LEU A O 1
ATOM 685 N N . PHE A 1 90 ? -24.960 7.121 17.506 1.00 71.56 90 PHE A N 1
ATOM 686 C CA . PHE A 1 90 ? -25.498 8.269 18.253 1.00 71.56 90 PHE A CA 1
ATOM 687 C C . PHE A 1 90 ? -25.397 8.123 19.777 1.00 71.56 90 PHE A C 1
ATOM 689 O O . PHE A 1 90 ? -25.642 9.090 20.492 1.00 71.56 90 PHE A O 1
ATOM 696 N N . SER A 1 91 ? -25.054 6.933 20.276 1.00 70.06 91 SER A N 1
ATOM 697 C CA . SER A 1 91 ? -24.978 6.638 21.708 1.00 70.06 91 SER A CA 1
ATOM 698 C C . SER A 1 91 ? -23.547 6.661 22.263 1.00 70.06 91 SER A C 1
ATOM 700 O O . SER A 1 91 ? -23.372 6.459 23.464 1.00 70.06 91 SER A O 1
ATOM 702 N N . ILE A 1 92 ? -22.531 6.872 21.418 1.00 70.00 92 ILE A N 1
ATOM 703 C CA . ILE A 1 92 ? -21.118 6.842 21.818 1.00 70.00 92 ILE A CA 1
ATOM 704 C C . ILE A 1 92 ? -20.674 8.225 22.304 1.00 70.00 92 ILE A C 1
ATOM 706 O O . ILE A 1 92 ? -20.877 9.232 21.627 1.00 70.00 92 ILE A O 1
ATOM 710 N N . ASP A 1 93 ? -20.021 8.258 23.466 1.00 73.88 93 ASP A N 1
ATOM 711 C CA . ASP A 1 93 ? -19.433 9.470 24.034 1.00 73.88 93 ASP A CA 1
ATOM 712 C C . ASP A 1 93 ? -18.096 9.823 23.348 1.00 73.88 93 ASP A C 1
ATOM 714 O O . ASP A 1 93 ? -17.275 8.956 23.030 1.00 73.88 93 ASP A O 1
ATOM 718 N N . LEU A 1 94 ? -17.850 11.120 23.139 1.00 68.38 94 LEU A N 1
ATOM 719 C CA . LEU A 1 94 ? -16.679 11.651 22.426 1.00 68.38 94 LEU A CA 1
ATOM 720 C C . LEU A 1 94 ? -15.360 11.291 23.118 1.00 68.38 94 LEU A C 1
ATOM 722 O O . LEU A 1 94 ? -14.336 11.124 22.456 1.00 68.38 94 LEU A O 1
ATOM 726 N N . LYS A 1 95 ? -15.376 11.161 24.448 1.00 69.06 95 LYS A N 1
ATOM 727 C CA . LYS A 1 95 ? -14.180 10.847 25.238 1.00 69.06 95 LYS A CA 1
ATOM 728 C C . LYS A 1 95 ? -13.703 9.407 25.026 1.00 69.06 95 LYS A C 1
ATOM 730 O O . LYS A 1 95 ? -12.503 9.161 24.992 1.00 69.06 95 LYS A O 1
ATOM 735 N N . THR A 1 96 ? -14.629 8.473 24.827 1.00 70.88 96 THR A N 1
ATOM 736 C CA . THR A 1 96 ? -14.311 7.060 24.575 1.00 70.88 96 THR A CA 1
ATOM 737 C C . THR A 1 96 ? -13.885 6.826 23.120 1.00 70.88 96 THR A C 1
ATOM 739 O O . THR A 1 96 ? -13.234 5.835 22.801 1.00 70.88 96 THR A O 1
ATOM 742 N N . TRP A 1 97 ? -14.180 7.774 22.225 1.00 73.69 97 TRP A N 1
ATOM 743 C CA . TRP A 1 97 ? -13.874 7.687 20.795 1.00 73.69 97 TRP A CA 1
ATOM 744 C C . TRP A 1 97 ? -12.368 7.584 20.506 1.00 73.69 97 TRP A C 1
ATOM 746 O O . TRP A 1 97 ? -11.950 6.775 19.678 1.00 73.69 97 TRP A O 1
ATOM 756 N N . SER A 1 98 ? -11.532 8.358 21.208 1.00 73.19 98 SER A N 1
ATOM 757 C CA . SER A 1 98 ? -10.074 8.327 21.015 1.00 73.19 98 SER A CA 1
ATOM 758 C C . SER A 1 98 ? -9.424 7.045 21.532 1.00 73.19 98 SER A C 1
ATOM 760 O O . SER A 1 98 ? -8.452 6.576 20.942 1.00 73.19 98 SER A O 1
ATOM 762 N N . GLU A 1 99 ? -9.952 6.479 22.617 1.00 75.88 99 GLU A N 1
ATOM 763 C CA . GLU A 1 99 ? -9.429 5.247 23.217 1.00 75.88 99 GLU A CA 1
ATOM 764 C C . GLU A 1 99 ? -9.681 4.055 22.289 1.00 75.88 99 GLU A C 1
ATOM 766 O O . GLU A 1 99 ? -8.745 3.327 21.962 1.00 75.88 99 GLU A O 1
ATOM 771 N N . TYR A 1 100 ? -10.896 3.939 21.745 1.00 72.94 100 TYR A N 1
ATOM 772 C CA . TYR A 1 100 ? -11.228 2.904 20.765 1.00 72.94 100 TYR A CA 1
ATOM 773 C C . TYR A 1 100 ? -10.455 3.046 19.450 1.00 72.94 100 TYR A C 1
ATOM 775 O O . TYR A 1 100 ? -10.049 2.046 18.862 1.00 72.94 100 TYR A O 1
ATOM 783 N N . LEU A 1 101 ? -10.202 4.274 18.981 1.00 71.75 101 LEU A N 1
ATOM 784 C CA . LEU A 1 101 ? -9.366 4.492 17.796 1.00 71.75 101 LEU A CA 1
ATOM 785 C C . LEU A 1 101 ? -7.924 4.042 18.020 1.00 71.75 101 LEU A C 1
ATOM 787 O O . LEU A 1 101 ? -7.333 3.412 17.141 1.00 71.75 101 LEU A O 1
ATOM 791 N N . TYR A 1 102 ? -7.359 4.366 19.183 1.00 75.38 102 TYR A N 1
ATOM 792 C CA . TYR A 1 102 ? -6.009 3.944 19.524 1.00 75.38 102 TYR A CA 1
ATOM 793 C C . TYR A 1 102 ? -5.925 2.423 19.620 1.00 75.38 102 TYR A C 1
ATOM 795 O O . TYR A 1 102 ? -5.005 1.828 19.058 1.00 75.38 102 TYR A O 1
ATOM 803 N N . ASP A 1 103 ? -6.909 1.791 20.256 1.00 73.25 103 ASP A N 1
ATOM 804 C CA . ASP A 1 103 ? -6.924 0.344 20.427 1.00 73.25 103 ASP A CA 1
ATOM 805 C C . ASP A 1 103 ? -7.107 -0.391 19.091 1.00 73.25 103 ASP A C 1
ATOM 807 O O . ASP A 1 103 ? -6.326 -1.286 18.761 1.00 73.25 103 ASP A O 1
ATOM 811 N N . ALA A 1 104 ? -8.020 0.082 18.235 1.00 68.50 104 ALA A N 1
ATOM 812 C CA . ALA A 1 104 ? -8.211 -0.444 16.885 1.00 68.50 104 ALA A CA 1
ATOM 813 C C . ALA A 1 104 ? -6.956 -0.286 16.005 1.00 68.50 104 ALA A C 1
ATOM 815 O O . ALA A 1 104 ? -6.610 -1.190 15.236 1.00 68.50 104 ALA A O 1
ATOM 816 N N . LEU A 1 105 ? -6.236 0.835 16.116 1.00 70.88 105 LEU A N 1
ATOM 817 C CA . LEU A 1 105 ? -4.969 1.039 15.408 1.00 70.88 105 LEU A CA 1
ATOM 818 C C . LEU A 1 105 ? -3.865 0.125 15.962 1.00 70.88 105 LEU A C 1
ATOM 820 O O . LEU A 1 105 ? -3.053 -0.411 15.203 1.00 70.88 105 LEU A O 1
ATOM 824 N N . SER A 1 106 ? -3.863 -0.094 17.278 1.00 70.25 106 SER A N 1
ATOM 825 C CA . SER A 1 106 ? -2.938 -0.997 17.960 1.00 70.25 106 SER A CA 1
ATOM 826 C C . SER A 1 106 ? -3.197 -2.468 17.620 1.00 70.25 106 SER A C 1
ATOM 828 O O . SER A 1 106 ? -2.252 -3.258 17.591 1.00 70.25 106 SER A O 1
ATOM 830 N N . TYR A 1 107 ? -4.438 -2.839 17.317 1.00 71.19 107 TYR A N 1
ATOM 831 C CA . TYR A 1 107 ? -4.798 -4.179 16.868 1.00 71.19 107 TYR A CA 1
ATOM 832 C C . TYR A 1 107 ? -4.387 -4.405 15.404 1.00 71.19 107 TYR A C 1
ATOM 834 O O . TYR A 1 107 ? -3.848 -5.450 15.043 1.00 71.19 107 TYR A O 1
ATOM 842 N N . ASN A 1 108 ? -4.515 -3.373 14.565 1.00 71.81 108 ASN A N 1
ATOM 843 C CA . ASN A 1 108 ? -4.199 -3.415 13.135 1.00 71.81 108 ASN A CA 1
ATOM 844 C C . ASN A 1 108 ? -2.743 -3.032 12.798 1.00 71.81 108 ASN A C 1
ATOM 846 O O . ASN A 1 108 ? -2.466 -2.470 11.735 1.00 71.81 108 ASN A O 1
ATOM 850 N N . ARG A 1 109 ? -1.774 -3.377 13.660 1.00 76.88 109 ARG A N 1
ATOM 851 C CA . ARG A 1 109 ? -0.337 -3.078 13.453 1.00 76.88 109 ARG A CA 1
ATOM 852 C C . ARG A 1 109 ? 0.181 -3.525 12.090 1.00 76.88 109 ARG A C 1
ATOM 854 O O . ARG A 1 109 ? 0.985 -2.826 11.484 1.00 76.88 109 ARG A O 1
ATOM 861 N N . VAL A 1 110 ? -0.288 -4.667 11.590 1.00 80.06 110 VAL A N 1
ATOM 862 C CA . VAL A 1 110 ? 0.122 -5.186 10.277 1.00 80.06 110 VAL A CA 1
ATOM 863 C C . VAL A 1 110 ? -0.337 -4.259 9.151 1.00 80.06 110 VAL A C 1
ATOM 865 O O . VAL A 1 110 ? 0.450 -3.968 8.254 1.00 80.06 110 VAL A O 1
ATOM 868 N N . ALA A 1 111 ? -1.560 -3.728 9.210 1.00 78.81 111 ALA A N 1
ATOM 869 C CA . ALA A 1 111 ? -2.060 -2.777 8.215 1.00 78.81 111 ALA A CA 1
ATOM 870 C C . ALA A 1 111 ? -1.242 -1.473 8.223 1.00 78.81 111 ALA A C 1
ATOM 872 O O . ALA A 1 111 ? -0.878 -0.954 7.172 1.00 78.81 111 ALA A O 1
ATOM 873 N N . VAL A 1 112 ? -0.866 -0.985 9.410 1.00 79.75 112 VAL A N 1
ATOM 874 C CA . VAL A 1 112 ? -0.017 0.210 9.543 1.00 79.75 112 VAL A CA 1
ATOM 875 C C . VAL A 1 112 ? 1.380 -0.040 8.975 1.00 79.75 112 VAL A C 1
ATOM 877 O O . VAL A 1 112 ? 1.867 0.744 8.163 1.00 79.75 112 VAL A O 1
ATOM 880 N N . ILE A 1 113 ? 2.016 -1.155 9.348 1.00 84.12 113 ILE A N 1
ATOM 881 C CA . ILE A 1 113 ? 3.356 -1.511 8.860 1.00 84.12 113 ILE A CA 1
ATOM 882 C C . ILE A 1 113 ? 3.343 -1.685 7.338 1.00 84.12 113 ILE A C 1
ATOM 884 O O . ILE A 1 113 ? 4.226 -1.170 6.657 1.00 84.12 113 ILE A O 1
ATOM 888 N N . THR A 1 114 ? 2.338 -2.369 6.792 1.00 84.38 114 THR A N 1
ATOM 889 C CA . THR A 1 114 ? 2.210 -2.569 5.340 1.00 84.38 114 THR A CA 1
ATOM 890 C C . THR A 1 114 ? 1.929 -1.263 4.600 1.00 84.38 114 THR A C 1
ATOM 892 O O . THR A 1 114 ? 2.517 -1.048 3.544 1.00 84.38 114 THR A O 1
ATOM 895 N N . SER A 1 115 ? 1.132 -0.351 5.165 1.00 82.88 115 SER A N 1
ATOM 896 C CA . SER A 1 115 ? 0.917 0.986 4.597 1.00 82.88 115 SER A CA 1
ATOM 897 C C . SER A 1 115 ? 2.207 1.810 4.553 1.00 82.88 115 SER A C 1
ATOM 899 O O . SER A 1 115 ? 2.494 2.448 3.541 1.00 82.88 115 SER A O 1
ATOM 901 N N . ILE A 1 116 ? 3.005 1.789 5.625 1.00 86.75 116 ILE A N 1
ATOM 902 C CA . ILE A 1 116 ? 4.310 2.468 5.665 1.00 86.75 116 ILE A CA 1
ATOM 903 C C . ILE A 1 116 ? 5.251 1.847 4.630 1.00 86.75 116 ILE A C 1
ATOM 905 O O . ILE A 1 116 ? 5.908 2.556 3.871 1.00 86.75 116 ILE A O 1
ATOM 909 N N . LEU A 1 117 ? 5.286 0.517 4.555 1.00 86.31 117 LEU A N 1
ATOM 910 C CA . LEU A 1 117 ? 6.117 -0.204 3.600 1.00 86.31 117 LEU A CA 1
ATOM 911 C C . LEU A 1 117 ? 5.721 0.104 2.148 1.00 86.31 117 LEU A C 1
ATOM 913 O O . LEU A 1 117 ? 6.588 0.255 1.290 1.00 86.31 117 LEU A O 1
ATOM 917 N N . PHE A 1 118 ? 4.423 0.242 1.881 1.00 85.25 118 PHE A N 1
ATOM 918 C CA . PHE A 1 118 ? 3.909 0.637 0.575 1.00 85.25 118 PHE A CA 1
ATOM 919 C C . PHE A 1 118 ? 4.311 2.073 0.213 1.00 85.25 118 PHE A C 1
ATOM 921 O O . PHE A 1 118 ? 4.706 2.337 -0.920 1.00 85.25 118 PHE A O 1
ATOM 928 N N . HIS A 1 119 ? 4.297 2.995 1.177 1.00 85.62 119 HIS A N 1
ATOM 929 C CA . HIS A 1 119 ? 4.801 4.352 0.962 1.00 85.62 119 HIS A CA 1
ATOM 930 C C . HIS A 1 119 ? 6.291 4.352 0.575 1.00 85.62 119 HIS A C 1
ATOM 932 O O . HIS A 1 119 ? 6.677 4.989 -0.405 1.00 85.62 119 HIS A O 1
ATOM 938 N N . PHE A 1 120 ? 7.118 3.563 1.271 1.00 85.38 120 PHE A N 1
ATOM 939 C CA . PHE A 1 120 ? 8.522 3.371 0.892 1.00 85.38 120 PHE A CA 1
ATOM 940 C C . PHE A 1 120 ? 8.681 2.749 -0.499 1.00 85.38 120 PHE A C 1
ATOM 942 O O . PHE A 1 120 ? 9.552 3.180 -1.251 1.00 85.38 120 PHE A O 1
ATOM 949 N N . TYR A 1 121 ? 7.839 1.777 -0.862 1.00 83.94 121 TYR A N 1
ATOM 950 C CA . TYR A 1 121 ? 7.837 1.161 -2.191 1.00 83.94 121 TYR A CA 1
ATOM 951 C C . TYR A 1 121 ? 7.651 2.198 -3.305 1.00 83.94 121 TYR A C 1
ATOM 953 O O . TYR A 1 121 ? 8.439 2.213 -4.247 1.00 83.94 121 TYR A O 1
ATOM 961 N N . ILE A 1 122 ? 6.680 3.108 -3.177 1.00 81.81 122 ILE A N 1
ATOM 962 C CA . ILE A 1 122 ? 6.444 4.155 -4.184 1.00 81.81 122 ILE A CA 1
ATOM 963 C C . ILE A 1 122 ? 7.668 5.069 -4.342 1.00 81.81 122 ILE A C 1
ATOM 965 O O . ILE A 1 122 ? 8.054 5.393 -5.463 1.00 81.81 122 ILE A O 1
ATOM 969 N N . HIS A 1 123 ? 8.329 5.440 -3.242 1.00 81.81 123 HIS A N 1
ATOM 970 C CA . HIS A 1 123 ? 9.551 6.248 -3.303 1.00 81.81 123 HIS A CA 1
ATOM 971 C C . HIS A 1 123 ? 10.736 5.498 -3.926 1.00 81.81 123 HIS A C 1
ATOM 973 O O . HIS A 1 123 ? 11.471 6.066 -4.733 1.00 81.81 123 HIS A O 1
ATOM 979 N N . LEU A 1 124 ? 10.910 4.221 -3.584 1.00 79.12 124 LEU A N 1
ATOM 980 C CA . LEU A 1 124 ? 11.967 3.363 -4.127 1.00 79.12 124 LEU A CA 1
ATOM 981 C C . LEU A 1 124 ? 11.795 3.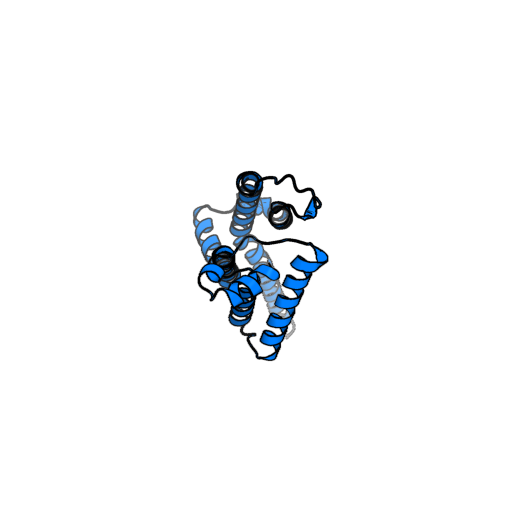090 -5.626 1.00 79.12 124 LEU A C 1
ATOM 983 O O . LEU A 1 124 ? 12.799 2.900 -6.319 1.00 79.12 124 LEU A O 1
ATOM 987 N N . LEU A 1 125 ? 10.552 3.109 -6.122 1.00 77.38 125 LEU A N 1
ATOM 988 C CA . LEU A 1 125 ? 10.220 2.822 -7.516 1.00 77.38 125 LEU A CA 1
ATOM 989 C C . LEU A 1 125 ? 10.919 3.797 -8.468 1.00 77.38 125 LEU A C 1
ATOM 991 O O . LEU A 1 125 ? 11.504 3.358 -9.455 1.00 77.38 125 LEU A O 1
ATOM 995 N N . ASN A 1 126 ? 10.946 5.085 -8.116 1.00 68.50 126 ASN A N 1
ATOM 996 C CA . ASN A 1 126 ? 11.627 6.126 -8.892 1.00 68.50 126 ASN A CA 1
ATOM 997 C C . ASN A 1 126 ? 13.165 5.998 -8.845 1.00 68.50 126 ASN A C 1
ATOM 999 O O . ASN A 1 126 ? 13.868 6.407 -9.763 1.00 68.50 126 ASN A O 1
ATOM 1003 N N . VAL A 1 127 ? 13.709 5.422 -7.769 1.00 69.31 127 VAL A N 1
ATOM 1004 C CA . VAL A 1 127 ? 15.163 5.366 -7.550 1.00 69.31 127 VAL A CA 1
ATOM 1005 C C . VAL A 1 127 ? 15.789 4.115 -8.154 1.00 69.31 127 VAL A C 1
ATOM 1007 O O . VAL A 1 127 ? 16.844 4.208 -8.763 1.00 69.31 127 VAL A O 1
ATOM 1010 N N . THR A 1 128 ? 15.180 2.943 -7.960 1.00 70.25 128 THR A N 1
ATOM 1011 C CA . THR A 1 128 ? 15.813 1.639 -8.254 1.00 70.25 128 THR A CA 1
ATOM 1012 C C . THR A 1 128 ? 15.141 0.857 -9.377 1.00 70.25 128 THR A C 1
ATOM 1014 O O . THR A 1 128 ? 15.685 -0.143 -9.843 1.00 70.25 128 THR A O 1
ATOM 1017 N N . GLY A 1 129 ? 13.980 1.319 -9.842 1.00 71.75 129 GLY A N 1
ATOM 1018 C CA . GLY A 1 129 ? 13.231 0.691 -10.919 1.00 71.75 129 GLY A CA 1
ATOM 1019 C C . GLY A 1 129 ? 12.276 -0.390 -10.428 1.00 71.75 129 GLY A C 1
ATOM 1020 O O . GLY A 1 129 ? 12.374 -0.921 -9.316 1.00 71.75 129 GLY A O 1
ATOM 1021 N N . PHE A 1 130 ? 11.307 -0.716 -11.278 1.00 74.12 130 PHE A N 1
ATOM 1022 C CA . PHE A 1 130 ? 10.135 -1.499 -10.897 1.00 74.12 130 PHE A CA 1
ATOM 1023 C C . PHE A 1 130 ? 10.449 -2.921 -10.426 1.00 74.12 130 PHE A C 1
ATOM 1025 O O . PHE A 1 130 ? 9.882 -3.368 -9.428 1.00 74.12 130 PHE A O 1
ATOM 1032 N N . PHE A 1 131 ? 11.367 -3.629 -11.092 1.00 79.56 131 PHE A N 1
ATOM 1033 C CA . PHE A 1 131 ? 11.693 -5.013 -10.734 1.00 79.56 131 PHE A CA 1
ATOM 1034 C C . PHE A 1 131 ? 12.331 -5.117 -9.344 1.00 79.56 131 PHE A C 1
ATOM 1036 O O . PHE A 1 131 ? 11.827 -5.850 -8.492 1.00 79.56 131 PHE A O 1
ATOM 1043 N N . LEU A 1 132 ? 13.410 -4.363 -9.098 1.00 79.31 132 LEU A N 1
ATOM 1044 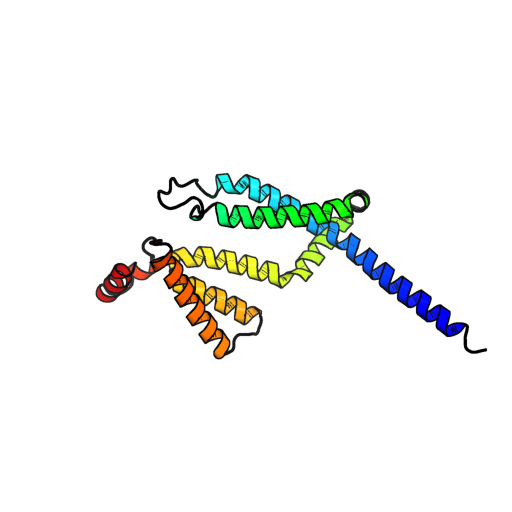C CA . LEU A 1 132 ? 14.135 -4.397 -7.823 1.00 79.31 132 LEU A CA 1
ATOM 1045 C C . LEU A 1 132 ? 13.249 -3.924 -6.671 1.00 79.31 132 LEU A C 1
ATOM 1047 O O . LEU A 1 132 ? 13.177 -4.590 -5.639 1.00 79.31 132 LEU A O 1
ATOM 1051 N N . THR A 1 133 ? 12.512 -2.833 -6.881 1.00 83.69 133 THR A N 1
ATOM 1052 C CA . THR A 1 133 ? 11.581 -2.297 -5.883 1.00 83.69 133 THR A CA 1
ATOM 1053 C C . THR A 1 133 ? 10.503 -3.320 -5.520 1.00 83.69 133 THR A C 1
ATOM 1055 O O . THR A 1 133 ? 10.247 -3.557 -4.340 1.00 83.69 133 THR A O 1
ATOM 1058 N N . THR A 1 134 ? 9.906 -3.983 -6.517 1.00 83.81 134 THR A N 1
ATOM 1059 C CA . THR A 1 134 ? 8.861 -4.998 -6.297 1.00 83.81 134 THR A CA 1
ATOM 1060 C C . THR A 1 134 ? 9.416 -6.234 -5.595 1.00 83.81 134 THR A C 1
ATOM 1062 O O . THR A 1 134 ? 8.798 -6.733 -4.656 1.00 83.81 134 THR A O 1
ATOM 1065 N N . LEU A 1 135 ? 10.610 -6.698 -5.973 1.00 86.00 135 LEU A N 1
ATOM 1066 C CA . LEU A 1 135 ? 11.262 -7.835 -5.324 1.00 86.00 135 LEU A CA 1
ATOM 1067 C C . LEU A 1 135 ? 11.541 -7.545 -3.846 1.00 86.00 135 LEU A C 1
ATOM 1069 O O . LEU A 1 135 ? 11.199 -8.366 -2.991 1.00 86.00 135 LEU A O 1
ATOM 1073 N N . VAL A 1 136 ? 12.116 -6.380 -3.533 1.00 87.06 136 VAL A N 1
ATOM 1074 C CA . VAL A 1 136 ? 12.397 -5.962 -2.152 1.00 87.06 136 VAL A CA 1
ATOM 1075 C C . VAL A 1 136 ? 11.100 -5.823 -1.359 1.00 87.06 136 VAL A C 1
ATOM 1077 O O . VAL A 1 136 ? 11.001 -6.371 -0.264 1.00 87.06 136 VAL A O 1
ATOM 1080 N N . PHE A 1 137 ? 10.084 -5.166 -1.918 1.00 86.75 137 PHE A N 1
ATOM 1081 C CA . PHE A 1 137 ? 8.795 -4.970 -1.257 1.00 86.75 137 PHE A CA 1
ATOM 1082 C C . PHE A 1 137 ? 8.099 -6.290 -0.917 1.00 86.75 137 PHE A C 1
ATOM 1084 O O . PHE A 1 137 ? 7.754 -6.525 0.241 1.00 86.75 137 PHE A O 1
ATOM 1091 N N . VAL A 1 138 ? 7.952 -7.190 -1.892 1.00 87.44 138 VAL A N 1
ATOM 1092 C CA . VAL A 1 138 ? 7.312 -8.493 -1.666 1.00 87.44 138 VAL A CA 1
ATOM 1093 C C . VAL A 1 138 ? 8.150 -9.344 -0.707 1.00 87.44 138 VAL A C 1
ATOM 1095 O O . VAL A 1 138 ? 7.597 -10.002 0.171 1.00 87.44 138 VAL A O 1
ATOM 1098 N N . SER A 1 139 ? 9.482 -9.282 -0.785 1.00 86.12 139 SER A N 1
ATOM 1099 C CA . SER A 1 139 ? 10.357 -9.976 0.171 1.00 86.12 139 SER A CA 1
ATOM 1100 C C . SER A 1 139 ? 10.190 -9.448 1.598 1.00 86.12 139 SER A C 1
ATOM 1102 O O . SER A 1 139 ? 10.142 -10.241 2.536 1.00 86.12 139 SER A O 1
ATOM 1104 N N . LEU A 1 140 ? 10.042 -8.132 1.779 1.00 88.12 140 LEU A N 1
ATOM 1105 C CA . LEU A 1 140 ? 9.773 -7.522 3.083 1.00 88.12 140 LEU A CA 1
ATOM 1106 C C . LEU A 1 140 ? 8.388 -7.910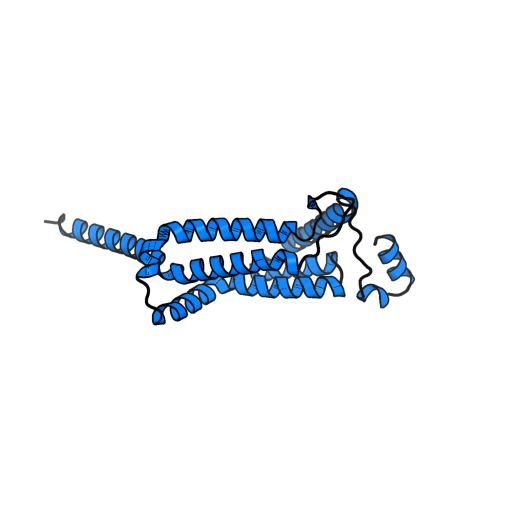 3.618 1.00 88.12 140 LEU A C 1
ATOM 1108 O O . LEU A 1 140 ? 8.264 -8.196 4.807 1.00 88.12 140 LEU A O 1
ATOM 1112 N N . LEU A 1 141 ? 7.369 -8.014 2.758 1.00 87.50 141 LEU A N 1
ATOM 1113 C CA . LEU A 1 141 ? 6.055 -8.541 3.146 1.00 87.50 141 LEU A CA 1
ATOM 1114 C C . LEU A 1 141 ? 6.132 -10.006 3.595 1.00 87.50 141 LEU A C 1
ATOM 1116 O O . LEU A 1 141 ? 5.575 -10.368 4.633 1.00 87.50 141 LEU A O 1
ATOM 1120 N N . LEU A 1 142 ? 6.863 -10.849 2.863 1.00 87.62 142 LEU A N 1
ATOM 1121 C CA . LEU A 1 142 ? 7.095 -12.243 3.248 1.00 87.62 142 LEU A CA 1
ATOM 1122 C C . LEU A 1 142 ? 7.870 -12.353 4.567 1.00 87.62 142 LEU A C 1
ATOM 1124 O O . LEU A 1 142 ? 7.549 -13.205 5.398 1.00 87.62 142 LEU A O 1
ATOM 1128 N N . ALA A 1 143 ? 8.870 -11.493 4.771 1.00 86.00 143 ALA A N 1
ATOM 1129 C CA . ALA A 1 143 ? 9.629 -11.417 6.015 1.00 86.00 143 ALA A CA 1
ATOM 1130 C C . ALA A 1 143 ? 8.733 -11.011 7.192 1.00 86.00 143 ALA A C 1
ATOM 1132 O O . ALA A 1 143 ? 8.776 -11.657 8.239 1.00 86.00 143 ALA A O 1
ATOM 1133 N N . LEU A 1 144 ? 7.862 -10.014 7.003 1.00 84.69 144 LEU A N 1
ATOM 1134 C CA . LEU A 1 144 ? 6.886 -9.585 8.006 1.00 84.69 144 LEU A CA 1
ATOM 1135 C C . LEU A 1 144 ? 5.890 -10.703 8.340 1.00 84.69 144 LEU A C 1
ATOM 1137 O O . LEU A 1 144 ? 5.546 -10.906 9.502 1.00 84.69 144 LEU A O 1
ATOM 1141 N N . SER A 1 145 ? 5.494 -11.481 7.332 1.00 85.56 145 SER A N 1
ATOM 1142 C CA . SER A 1 145 ? 4.643 -12.658 7.500 1.00 85.56 145 SER A CA 1
ATOM 1143 C C . SER A 1 145 ? 5.373 -13.866 8.111 1.00 85.56 145 SER A C 1
ATOM 1145 O O . SER A 1 145 ? 4.735 -14.891 8.344 1.00 85.56 145 SER A O 1
ATOM 1147 N N . ARG A 1 146 ? 6.690 -13.775 8.365 1.00 83.75 146 ARG A N 1
ATOM 1148 C CA . ARG A 1 146 ? 7.576 -14.874 8.808 1.00 83.75 146 ARG A CA 1
ATOM 1149 C C . ARG A 1 146 ? 7.617 -16.077 7.853 1.00 83.75 146 ARG A C 1
ATOM 1151 O O . ARG A 1 146 ? 7.985 -17.176 8.256 1.00 83.75 146 ARG A O 1
ATOM 1158 N N . LEU A 1 147 ? 7.279 -15.870 6.580 1.00 84.50 147 LEU A N 1
ATOM 1159 C CA . LEU A 1 147 ? 7.254 -16.901 5.533 1.00 84.50 147 LEU A CA 1
ATOM 1160 C C . LEU A 1 147 ? 8.489 -16.867 4.619 1.00 84.50 147 LEU A C 1
ATOM 1162 O O . LEU A 1 147 ? 8.519 -17.542 3.589 1.00 84.50 147 LEU A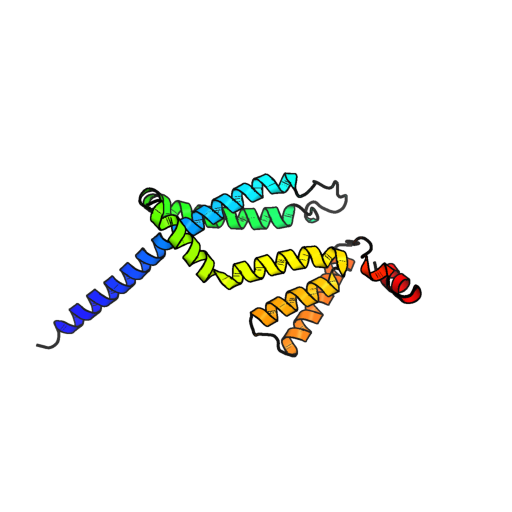 O 1
ATOM 1166 N N . LEU A 1 148 ? 9.522 -16.102 4.983 1.00 83.56 148 LEU A N 1
ATOM 1167 C CA . LEU A 1 148 ? 10.737 -15.943 4.187 1.00 83.56 148 LEU A CA 1
ATOM 1168 C C . LEU A 1 148 ? 11.618 -17.209 4.218 1.00 83.56 148 LEU A C 1
ATOM 1170 O O . LEU A 1 148 ? 12.651 -17.263 4.877 1.00 83.56 148 LEU A O 1
ATOM 1174 N N . ASN A 1 149 ? 11.205 -18.229 3.469 1.00 87.94 149 ASN A N 1
ATOM 1175 C CA . ASN A 1 149 ? 11.982 -19.435 3.194 1.00 87.94 149 ASN A CA 1
ATOM 1176 C C . ASN A 1 149 ? 12.490 -19.427 1.748 1.00 87.94 149 ASN A C 1
ATOM 1178 O O . ASN A 1 149 ? 11.930 -18.750 0.886 1.00 87.94 149 ASN A O 1
ATOM 1182 N N . ARG A 1 150 ? 13.503 -20.253 1.449 1.00 86.25 150 ARG A N 1
ATOM 1183 C CA . ARG A 1 150 ? 14.106 -20.356 0.105 1.00 86.25 150 ARG A CA 1
ATOM 1184 C C . ARG A 1 150 ? 13.071 -20.568 -1.008 1.00 86.25 150 ARG A C 1
ATOM 1186 O O . ARG A 1 150 ? 13.150 -19.913 -2.040 1.00 86.25 150 ARG A O 1
ATOM 1193 N N . ASN A 1 151 ? 12.083 -21.436 -0.788 1.00 88.88 151 ASN A N 1
ATOM 1194 C CA . ASN A 1 151 ? 11.031 -21.712 -1.773 1.00 88.88 151 ASN A CA 1
ATOM 1195 C C . ASN A 1 151 ? 10.143 -20.486 -2.033 1.00 88.88 151 ASN A C 1
ATOM 1197 O O . ASN A 1 151 ? 9.823 -20.193 -3.180 1.00 88.88 151 ASN A O 1
ATOM 1201 N N . TRP A 1 152 ? 9.787 -19.752 -0.979 1.00 88.88 152 TRP A N 1
ATOM 1202 C CA . TRP A 1 152 ? 8.971 -18.545 -1.089 1.00 88.88 152 TRP A CA 1
ATOM 1203 C C . TRP A 1 152 ? 9.741 -17.387 -1.715 1.00 88.88 152 TRP A C 1
ATOM 1205 O O . TRP A 1 152 ? 9.175 -16.640 -2.502 1.00 88.88 152 TRP A O 1
ATOM 1215 N N . PHE A 1 153 ? 11.044 -17.284 -1.455 1.00 88.25 153 PHE A N 1
ATOM 1216 C CA . PHE A 1 153 ? 11.894 -16.314 -2.136 1.00 88.25 153 PHE A CA 1
ATOM 1217 C C . PHE A 1 153 ? 11.978 -16.582 -3.647 1.00 88.25 153 PHE A C 1
ATOM 1219 O O . PHE A 1 153 ? 11.837 -15.655 -4.440 1.00 88.25 153 PHE A O 1
ATOM 1226 N N . ILE A 1 154 ? 12.132 -17.847 -4.063 1.00 90.38 154 ILE A N 1
ATOM 1227 C CA . ILE A 1 154 ? 12.108 -18.226 -5.488 1.00 90.38 154 ILE A CA 1
ATOM 1228 C C . ILE A 1 154 ? 10.741 -17.914 -6.108 1.00 90.38 154 ILE A C 1
ATOM 1230 O O . ILE A 1 154 ? 10.684 -17.381 -7.213 1.00 90.38 154 ILE A O 1
ATOM 1234 N N . ALA A 1 155 ? 9.644 -18.203 -5.400 1.00 89.31 155 ALA A N 1
ATOM 1235 C CA . ALA A 1 155 ? 8.303 -17.857 -5.862 1.00 89.31 155 ALA A CA 1
ATOM 1236 C C . ALA A 1 155 ? 8.149 -16.339 -6.052 1.00 89.31 155 ALA A C 1
ATOM 1238 O O . ALA A 1 155 ? 7.693 -15.905 -7.104 1.00 89.31 155 ALA A O 1
ATOM 1239 N N . THR A 1 156 ? 8.606 -15.532 -5.091 1.00 88.25 156 THR A N 1
ATOM 1240 C CA . THR A 1 156 ? 8.631 -14.066 -5.200 1.00 88.25 156 THR A CA 1
ATOM 1241 C C . THR A 1 156 ? 9.456 -13.594 -6.387 1.00 88.25 156 THR A C 1
ATOM 1243 O O . THR A 1 156 ? 9.017 -12.719 -7.127 1.00 88.25 156 THR A O 1
ATOM 1246 N N . PHE A 1 157 ? 10.630 -14.185 -6.611 1.00 89.25 157 PHE A N 1
ATOM 1247 C CA . PHE A 1 157 ? 11.456 -13.868 -7.771 1.00 89.25 157 PHE A CA 1
ATOM 1248 C C . PHE A 1 157 ? 10.712 -14.159 -9.082 1.00 89.25 157 PHE A C 1
ATOM 1250 O O . PHE A 1 157 ? 10.628 -13.290 -9.948 1.00 89.25 157 PHE A O 1
ATOM 1257 N N . LEU A 1 158 ? 10.116 -15.348 -9.208 1.00 90.19 158 LEU A N 1
ATOM 1258 C CA . LEU A 1 158 ? 9.386 -15.769 -10.405 1.00 90.19 158 LEU A CA 1
ATOM 1259 C C . LEU A 1 158 ? 8.156 -14.886 -10.651 1.00 90.19 158 LEU A C 1
ATOM 1261 O O . LEU A 1 158 ? 7.933 -14.453 -11.778 1.00 90.19 158 LEU A O 1
ATOM 1265 N N . VAL A 1 159 ? 7.402 -14.554 -9.601 1.00 88.31 159 VAL A N 1
ATOM 1266 C CA . VAL A 1 159 ? 6.258 -13.634 -9.677 1.00 88.31 159 VAL A CA 1
ATOM 1267 C C . VAL A 1 159 ? 6.704 -12.243 -10.119 1.00 88.31 159 VAL A C 1
ATOM 1269 O O . VAL A 1 159 ? 6.104 -11.688 -11.034 1.00 88.31 159 VAL A O 1
ATOM 1272 N N . SER A 1 160 ? 7.776 -11.693 -9.545 1.00 87.06 160 SER A N 1
ATOM 1273 C CA . SER A 1 160 ? 8.311 -10.392 -9.963 1.00 87.06 160 SER A CA 1
ATOM 1274 C C . SER A 1 160 ? 8.722 -10.395 -11.437 1.00 87.06 160 SER A C 1
ATOM 1276 O O . SER A 1 160 ? 8.388 -9.459 -12.161 1.00 87.06 160 SER A O 1
ATOM 1278 N N . VAL A 1 161 ? 9.380 -11.460 -11.912 1.00 85.25 161 VAL A N 1
ATOM 1279 C CA . VAL A 1 161 ? 9.721 -11.621 -13.337 1.00 85.25 161 VAL A CA 1
ATOM 1280 C C . VAL A 1 161 ? 8.458 -11.695 -14.197 1.00 85.25 161 VAL A C 1
ATOM 1282 O O . VAL A 1 161 ? 8.365 -10.993 -15.200 1.00 85.25 161 VAL A O 1
ATOM 1285 N N . ALA A 1 162 ? 7.470 -12.500 -13.803 1.00 86.62 162 ALA A N 1
ATOM 1286 C CA . ALA A 1 162 ? 6.217 -12.647 -14.539 1.00 86.62 162 ALA A CA 1
ATOM 1287 C C . ALA A 1 162 ? 5.447 -11.322 -14.636 1.00 86.62 162 ALA A C 1
ATOM 1289 O O . ALA A 1 162 ? 4.965 -10.972 -15.709 1.00 86.62 162 ALA A O 1
ATOM 1290 N N . ILE A 1 163 ? 5.376 -10.554 -13.544 1.00 83.69 163 ILE A N 1
ATOM 1291 C CA . ILE A 1 163 ? 4.726 -9.241 -13.513 1.00 83.69 163 ILE A CA 1
ATOM 1292 C C . ILE A 1 163 ? 5.437 -8.270 -14.461 1.00 83.69 163 ILE A C 1
ATOM 1294 O O . ILE A 1 163 ? 4.771 -7.633 -15.276 1.00 83.69 163 ILE A O 1
ATOM 1298 N N . VAL A 1 164 ? 6.774 -8.191 -14.416 1.00 81.75 164 VAL A N 1
ATOM 1299 C CA . VAL A 1 164 ? 7.554 -7.388 -15.377 1.00 81.75 164 VAL A CA 1
ATOM 1300 C C . VAL A 1 164 ? 7.235 -7.811 -16.806 1.00 81.75 164 VAL A C 1
ATOM 1302 O O . VAL A 1 164 ? 6.983 -6.960 -17.653 1.00 81.75 164 VAL A O 1
ATOM 1305 N N . PHE A 1 165 ? 7.178 -9.116 -17.072 1.00 81.75 165 PHE A N 1
ATOM 1306 C CA . PHE A 1 165 ? 6.878 -9.642 -18.398 1.00 81.75 165 PHE A CA 1
ATOM 1307 C C . PHE A 1 165 ? 5.476 -9.245 -18.877 1.00 81.75 165 PHE A C 1
ATOM 1309 O O . PHE A 1 165 ? 5.308 -8.866 -20.031 1.00 81.75 165 PHE A O 1
ATOM 1316 N N . ILE A 1 166 ? 4.473 -9.272 -17.994 1.00 82.19 166 ILE A N 1
ATOM 1317 C CA . ILE A 1 166 ? 3.108 -8.830 -18.305 1.00 82.19 166 ILE A CA 1
ATOM 1318 C C . ILE A 1 166 ? 3.093 -7.332 -18.623 1.00 82.19 166 ILE A C 1
ATOM 1320 O O . ILE A 1 166 ? 2.618 -6.934 -19.686 1.00 82.19 166 ILE A O 1
ATOM 1324 N N . PHE A 1 167 ? 3.655 -6.491 -17.753 1.00 73.00 167 PHE A N 1
ATOM 1325 C CA . PHE A 1 167 ? 3.699 -5.046 -17.999 1.00 73.00 167 PHE A CA 1
ATOM 1326 C C . PHE A 1 167 ? 4.446 -4.698 -19.290 1.00 73.00 167 PHE A C 1
ATOM 1328 O O . PHE A 1 167 ? 4.027 -3.807 -20.033 1.00 73.00 167 PHE A O 1
ATOM 1335 N N . ARG A 1 168 ? 5.501 -5.455 -19.594 1.00 73.81 168 ARG A N 1
ATOM 1336 C CA . ARG A 1 168 ? 6.345 -5.240 -20.763 1.00 73.81 168 ARG A CA 1
ATOM 1337 C C . ARG A 1 168 ? 5.713 -5.734 -22.061 1.00 73.81 168 ARG A C 1
ATOM 1339 O O . ARG A 1 168 ? 5.530 -4.950 -22.984 1.00 73.81 168 ARG A O 1
ATOM 1346 N N . TYR A 1 169 ? 5.374 -7.017 -22.137 1.00 75.88 169 TYR A N 1
ATOM 1347 C CA . TYR A 1 169 ? 4.968 -7.679 -23.380 1.00 75.88 169 TYR A CA 1
ATOM 1348 C C . TYR A 1 169 ? 3.457 -7.688 -23.601 1.00 75.88 169 TYR A C 1
ATOM 1350 O O . TYR A 1 169 ? 3.016 -7.683 -24.746 1.00 75.88 169 TYR A O 1
ATOM 1358 N N . VAL A 1 170 ? 2.657 -7.701 -22.531 1.00 71.56 170 VAL A N 1
ATOM 1359 C CA . VAL A 1 170 ? 1.188 -7.731 -22.643 1.00 71.56 170 VAL A CA 1
ATOM 1360 C C . VAL A 1 170 ? 0.622 -6.314 -22.677 1.00 71.56 170 VAL A C 1
ATOM 1362 O O . VAL A 1 170 ? -0.283 -6.030 -23.456 1.00 71.56 170 VAL A O 1
ATOM 1365 N N . ILE A 1 171 ? 1.159 -5.419 -21.846 1.00 69.12 171 ILE A N 1
ATOM 1366 C CA . ILE A 1 171 ? 0.622 -4.062 -21.672 1.00 69.12 171 ILE A CA 1
ATOM 1367 C C . ILE A 1 171 ? 1.417 -3.023 -22.489 1.00 69.12 171 ILE A C 1
ATOM 1369 O O . ILE A 1 171 ? 0.864 -2.007 -22.918 1.00 69.12 171 ILE A O 1
ATOM 1373 N N . GLY A 1 172 ? 2.700 -3.278 -22.772 1.00 63.28 172 GLY A N 1
ATOM 1374 C CA . GLY A 1 172 ? 3.546 -2.367 -23.549 1.00 63.28 172 GLY A CA 1
ATOM 1375 C C . GLY A 1 172 ? 3.783 -1.029 -22.847 1.00 63.28 172 GLY A C 1
ATOM 1376 O O . GLY A 1 172 ? 3.839 0.004 -23.524 1.00 63.28 172 GLY A O 1
ATOM 1377 N N . LEU A 1 173 ? 3.845 -1.041 -21.511 1.00 65.62 173 LEU A N 1
ATOM 1378 C CA . LEU A 1 173 ? 4.211 0.107 -20.684 1.00 65.62 173 LEU A CA 1
ATOM 1379 C C . LEU A 1 173 ? 5.741 0.212 -20.628 1.00 65.62 173 LEU A C 1
ATOM 1381 O O . LEU A 1 173 ? 6.418 -0.706 -20.165 1.00 65.62 173 LEU A O 1
ATOM 1385 N N . TRP A 1 174 ? 6.262 1.332 -21.120 1.00 59.50 174 TRP A N 1
ATOM 1386 C CA . TRP A 1 174 ? 7.660 1.734 -20.981 1.00 59.50 174 TRP A CA 1
ATOM 1387 C C . TRP A 1 174 ? 7.722 2.681 -19.781 1.00 59.50 174 TRP A C 1
ATOM 1389 O O . TRP A 1 174 ? 6.944 3.633 -19.728 1.00 59.50 174 TRP A O 1
ATOM 1399 N N . MET A 1 175 ? 8.542 2.364 -18.779 1.00 57.75 175 MET A N 1
ATOM 1400 C CA . MET A 1 175 ? 8.772 3.268 -17.647 1.00 57.75 175 MET A CA 1
ATOM 1401 C C . MET A 1 175 ? 9.955 4.174 -17.965 1.00 57.75 175 MET A C 1
ATOM 1403 O O . MET A 1 175 ? 10.904 3.713 -18.589 1.00 57.75 175 MET A O 1
ATOM 1407 N N . ASP A 1 176 ? 9.877 5.435 -17.539 1.00 50.41 176 ASP A N 1
ATOM 1408 C CA . ASP A 1 176 ? 10.948 6.415 -17.733 1.00 50.41 176 ASP A CA 1
ATOM 1409 C C . ASP A 1 176 ? 12.267 5.974 -17.076 1.00 50.41 176 ASP A C 1
ATOM 1411 O O . ASP A 1 176 ? 12.281 5.235 -16.083 1.00 50.41 176 ASP A O 1
ATOM 1415 N N . ASP A 1 177 ? 13.371 6.462 -17.647 1.00 52.00 177 ASP A N 1
ATOM 1416 C CA . ASP A 1 177 ? 14.744 6.155 -17.253 1.00 52.00 177 ASP A CA 1
ATOM 1417 C C . ASP A 1 177 ? 14.974 6.317 -15.746 1.00 52.00 177 ASP A C 1
ATOM 1419 O O . ASP A 1 177 ? 14.879 7.403 -15.168 1.00 52.00 177 ASP A O 1
ATOM 1423 N N . VAL A 1 178 ? 15.335 5.211 -15.099 1.00 59.50 178 VAL A N 1
ATOM 1424 C CA . VAL A 1 178 ? 15.595 5.175 -13.660 1.00 59.50 178 VAL A CA 1
ATOM 1425 C C . VAL A 1 178 ? 16.975 5.767 -13.368 1.00 59.50 178 VAL A C 1
ATOM 1427 O O . VAL A 1 178 ? 17.980 5.362 -13.955 1.00 59.50 178 VAL A O 1
ATOM 1430 N N . TRP A 1 179 ? 17.045 6.666 -12.383 1.00 54.09 179 TRP A N 1
ATOM 1431 C CA . TRP A 1 179 ? 18.263 7.384 -11.980 1.00 54.09 179 TRP A CA 1
ATOM 1432 C C . TRP A 1 179 ? 19.470 6.472 -11.685 1.00 54.09 179 TRP A C 1
ATOM 1434 O O . TRP A 1 179 ? 20.610 6.828 -11.981 1.00 54.09 179 TRP A O 1
ATOM 1444 N N . LEU A 1 180 ? 19.243 5.262 -11.160 1.00 52.78 180 LEU A N 1
ATOM 1445 C CA . LEU A 1 180 ? 20.311 4.303 -10.855 1.00 52.78 180 LEU A CA 1
ATOM 1446 C C . LEU A 1 180 ? 21.075 3.819 -12.101 1.00 52.78 180 LEU A C 1
ATOM 1448 O O . LEU A 1 180 ? 22.267 3.531 -12.002 1.00 52.78 180 LEU A O 1
ATOM 1452 N N . TYR A 1 181 ? 20.435 3.770 -13.277 1.00 52.88 181 TYR A N 1
ATOM 1453 C CA . TYR A 1 181 ? 21.095 3.351 -14.521 1.00 52.88 181 TYR A CA 1
ATOM 1454 C C . TYR A 1 181 ? 22.071 4.396 -15.072 1.00 52.88 181 TYR A C 1
ATOM 1456 O O . TYR A 1 181 ? 22.933 4.048 -15.878 1.00 52.88 181 TYR A O 1
ATOM 1464 N N . GLN A 1 182 ? 22.009 5.641 -14.587 1.00 57.12 182 GLN A N 1
ATOM 1465 C CA . GLN A 1 182 ? 22.970 6.694 -14.939 1.00 57.12 182 GLN A CA 1
ATOM 1466 C C . GLN A 1 182 ? 24.345 6.487 -14.283 1.00 57.12 182 GLN A C 1
ATOM 1468 O O . GLN A 1 182 ? 25.331 7.069 -14.726 1.00 57.12 182 GLN A O 1
ATOM 1473 N N . PHE A 1 183 ? 24.425 5.651 -13.242 1.00 57.59 183 PHE A N 1
ATOM 1474 C CA . PHE A 1 183 ? 25.678 5.320 -12.557 1.00 57.59 183 PHE A CA 1
ATOM 1475 C C . PHE A 1 183 ? 26.279 3.977 -12.989 1.00 57.59 183 PHE A C 1
ATOM 1477 O O . PHE A 1 183 ? 27.379 3.640 -12.546 1.00 57.59 183 PHE A O 1
ATOM 1484 N N . LEU A 1 184 ? 25.590 3.201 -13.837 1.00 56.00 184 LEU A N 1
ATOM 1485 C CA . LEU A 1 184 ? 26.164 1.978 -14.394 1.00 56.00 184 LEU A CA 1
ATOM 1486 C C . LEU A 1 184 ? 27.104 2.294 -15.574 1.00 56.00 184 LEU A C 1
ATOM 1488 O O . LEU A 1 184 ? 26.857 3.242 -16.318 1.00 56.00 184 LEU A O 1
ATOM 1492 N N . PRO A 1 185 ? 28.170 1.491 -15.779 1.00 65.88 185 PRO A N 1
ATOM 1493 C CA . PRO A 1 185 ? 29.030 1.591 -16.958 1.00 65.88 185 PRO A CA 1
ATOM 1494 C C . PRO A 1 185 ? 28.208 1.554 -18.254 1.00 65.88 185 PRO A C 1
ATOM 1496 O O . PRO A 1 185 ? 27.236 0.799 -18.329 1.00 65.88 185 PRO A O 1
ATOM 1499 N N . ALA A 1 186 ? 28.621 2.330 -19.263 1.00 59.72 186 ALA A N 1
ATOM 1500 C CA . ALA A 1 186 ? 27.863 2.573 -20.497 1.00 59.72 186 ALA A CA 1
ATOM 1501 C C . ALA A 1 186 ? 27.312 1.294 -21.155 1.00 59.72 186 ALA A C 1
ATOM 1503 O O . ALA A 1 186 ? 26.144 1.266 -21.509 1.00 59.72 186 ALA A O 1
ATOM 1504 N N . ASP A 1 187 ? 28.081 0.201 -21.195 1.00 59.59 187 ASP A N 1
ATOM 1505 C CA . ASP A 1 187 ? 27.640 -1.064 -21.809 1.00 59.59 187 ASP A CA 1
ATOM 1506 C C . ASP A 1 187 ? 26.463 -1.735 -21.071 1.00 59.59 187 ASP A C 1
ATOM 1508 O O . ASP A 1 187 ? 25.616 -2.385 -21.680 1.00 59.59 187 ASP A O 1
ATOM 1512 N N . TRP A 1 188 ? 26.395 -1.585 -19.744 1.00 54.03 188 TRP A N 1
ATOM 1513 C CA . TRP A 1 188 ? 25.309 -2.133 -18.921 1.00 54.03 188 TRP A CA 1
ATOM 1514 C C . TRP A 1 188 ? 24.119 -1.184 -18.842 1.00 54.03 188 TRP A C 1
ATOM 1516 O O . TRP A 1 188 ? 22.987 -1.648 -18.718 1.00 54.03 188 TRP A O 1
ATOM 1526 N N . SER A 1 189 ? 24.380 0.123 -18.921 1.00 54.06 189 SER A N 1
ATOM 1527 C CA . SER A 1 189 ? 23.346 1.142 -19.067 1.00 54.06 189 SER A CA 1
ATOM 1528 C C . SER A 1 189 ? 22.641 0.976 -20.410 1.00 54.06 189 SER A C 1
ATOM 1530 O O . SER A 1 189 ? 21.435 0.803 -20.409 1.00 54.06 189 SER A O 1
ATOM 1532 N N . ASP A 1 190 ? 23.370 0.850 -21.524 1.00 55.59 190 ASP A N 1
ATOM 1533 C CA . ASP A 1 190 ? 22.807 0.613 -22.861 1.00 55.59 190 ASP A CA 1
ATOM 1534 C C . ASP A 1 190 ? 22.126 -0.753 -22.981 1.00 55.59 190 ASP A C 1
ATOM 1536 O O . ASP A 1 190 ? 21.081 -0.857 -23.619 1.00 55.59 190 ASP A O 1
ATOM 1540 N N . PHE A 1 191 ? 22.639 -1.805 -22.328 1.00 58.88 191 PHE A N 1
ATOM 1541 C CA . PHE A 1 191 ? 21.902 -3.066 -22.222 1.00 58.88 191 PHE A CA 1
ATOM 1542 C C . PHE A 1 191 ? 20.586 -2.840 -21.473 1.00 58.88 191 PHE A C 1
ATOM 1544 O O . PHE A 1 191 ? 19.528 -3.123 -22.022 1.00 58.88 191 PHE A O 1
ATOM 1551 N N . ALA A 1 192 ? 20.612 -2.260 -20.271 1.00 52.91 192 ALA A N 1
ATOM 1552 C CA . ALA A 1 192 ? 19.398 -1.965 -19.510 1.00 52.91 192 ALA A CA 1
ATOM 1553 C C . ALA A 1 192 ? 18.430 -1.025 -20.255 1.00 52.91 192 ALA A C 1
ATOM 1555 O O . ALA A 1 192 ? 17.223 -1.217 -20.150 1.00 52.91 192 ALA A O 1
ATOM 1556 N N . ASN A 1 193 ? 18.953 -0.092 -21.055 1.00 51.06 193 ASN A N 1
ATOM 1557 C CA . ASN A 1 193 ? 18.207 0.885 -21.845 1.00 51.06 193 ASN A CA 1
ATOM 1558 C C . ASN A 1 193 ? 17.667 0.305 -23.166 1.00 51.06 193 ASN A C 1
ATOM 1560 O O . ASN A 1 193 ? 16.626 0.714 -23.657 1.00 51.06 193 ASN A O 1
ATOM 1564 N N . SER A 1 194 ? 18.306 -0.733 -23.710 1.00 51.03 194 SER A N 1
ATOM 1565 C CA . SER A 1 194 ? 17.775 -1.505 -24.845 1.00 51.03 194 SER A CA 1
ATOM 1566 C C . SER A 1 194 ? 16.588 -2.405 -24.469 1.00 51.03 194 SER A C 1
ATOM 1568 O O . SER A 1 194 ? 15.834 -2.828 -25.348 1.00 51.03 194 SER A O 1
ATOM 1570 N N . TYR A 1 195 ? 16.424 -2.702 -23.172 1.00 46.38 195 TYR A N 1
ATOM 1571 C CA . TYR A 1 195 ? 15.280 -3.440 -22.619 1.00 46.38 195 TYR A CA 1
ATOM 1572 C C . TYR A 1 195 ? 14.289 -2.559 -21.851 1.00 46.38 195 TYR A C 1
ATOM 1574 O O . TYR A 1 195 ? 13.193 -3.058 -21.553 1.00 46.38 195 TYR A O 1
ATOM 1582 N N . LEU A 1 196 ? 14.646 -1.299 -21.562 1.00 43.00 196 LEU A N 1
ATOM 1583 C CA . LEU A 1 196 ? 13.690 -0.230 -21.258 1.00 43.00 196 LEU A CA 1
ATOM 1584 C C . LEU A 1 196 ? 12.730 -0.064 -22.396 1.00 43.00 196 LEU A C 1
ATOM 1586 O O . LEU A 1 196 ? 13.091 -0.459 -23.524 1.00 43.00 196 LEU A O 1
#

Foldseek 3Di:
DPPPVVVVVVVVVVVVVVVVVVVVLQLCLLVLVVQLVVLVVVLVCLCVVFPDDPDPQDPVPGPSPVSNVVSVVSNVVSVVSNVVCVVSVVVDDPVSSVVSVVVVCVVVVVVVVLVVLVVVLVVVCQAPNQLVSQLVSVLVVCVVVVNNDPVVSVVSNVVSVVVCCCCCVVVVDDDDDRPVLVPDDPVVSVVVVVSD

Radius of gyration: 24.66 Å; chains: 1; bounding box: 60×50×69 Å

Organism: NCBI:txid355243

Sequence (196 aa):
MKNKDNNLASDSEDQLCDKQMILTGDENIPFYVLVTLISFVLLCLVPSQASIIDTHKGWFLQPMLGPLIGLSIMAFFSCVMLAGKLKALFSIDLKTWSEYLYDALSYNRVAVITSILFHFYIHLLNVTGFFLTTLVFVSLLLALSRLLNRNWFIATFLVSVAIVFIFRYVIGLWMDDVWLYQFLPADWSDFANSYL

Secondary structure (DSSP, 8-state):
--SSHHHHHHHHHHHHHHHHHHHHHHTTHHHHHHHHHHHHHHHHHHHHHS-----SS-GGG-TTHHHHHHHHHHHHHHHHHHHHTHHHHTT--HHHHHHHHHHHHHHTHHHHHHHHHHHHHHHHHHHH-HHHHHHHHHHHHHHHTT---HHHHHHHHHHHHHHHHIIIIIS-PPPPPPGGGGGS-HHHHHHHHHH-